Protein AF-A0A524P2P0-F1 (afdb_monomer)

Mean predicted aligned error: 13.18 Å

Structure (mmCIF, N/CA/C/O backbone):
data_AF-A0A524P2P0-F1
#
_entry.id   AF-A0A524P2P0-F1
#
loop_
_atom_site.group_PDB
_atom_site.id
_atom_site.type_symbol
_atom_site.label_atom_id
_atom_site.label_alt_id
_atom_site.label_comp_id
_atom_site.label_asym_id
_atom_site.label_entity_id
_atom_site.label_seq_id
_atom_site.pdbx_PDB_ins_code
_atom_site.Cartn_x
_atom_site.Cartn_y
_atom_site.Cartn_z
_atom_site.occupancy
_atom_site.B_iso_or_equiv
_atom_site.auth_seq_id
_atom_site.auth_comp_id
_atom_site.auth_asym_id
_atom_site.auth_atom_id
_atom_site.pdbx_PDB_model_num
ATOM 1 N N . MET A 1 1 ? -9.482 -15.712 27.968 1.00 47.16 1 MET A N 1
ATOM 2 C CA . MET A 1 1 ? -9.130 -14.276 27.969 1.00 47.16 1 MET A CA 1
ATOM 3 C C . MET A 1 1 ? -10.178 -13.571 28.798 1.00 47.16 1 MET A C 1
ATOM 5 O O . MET A 1 1 ? -11.349 -13.855 28.575 1.00 47.16 1 MET A O 1
ATOM 9 N N . SER A 1 2 ? -9.803 -12.758 29.790 1.00 54.38 2 SER A N 1
ATOM 10 C CA . SER A 1 2 ? -10.823 -11.966 30.476 1.00 54.38 2 SER A CA 1
ATOM 11 C C . SER A 1 2 ? -11.350 -10.927 29.489 1.00 54.38 2 SER A C 1
ATOM 13 O O . SER A 1 2 ? -10.587 -10.252 28.799 1.00 54.38 2 SER A O 1
ATOM 15 N N . VAL A 1 3 ? -12.673 -10.851 29.413 1.00 59.78 3 VAL A N 1
ATOM 16 C CA . VAL A 1 3 ? -13.460 -9.892 28.626 1.00 59.78 3 VAL A CA 1
ATOM 17 C C . VAL A 1 3 ? -12.964 -8.447 28.863 1.00 59.78 3 VAL A C 1
ATOM 19 O O . VAL A 1 3 ? -12.944 -7.633 27.951 1.00 59.78 3 VAL A O 1
ATOM 22 N N . LEU A 1 4 ? -12.394 -8.193 30.046 1.00 61.97 4 LEU A N 1
ATOM 23 C CA . LEU A 1 4 ? -11.807 -6.930 30.500 1.00 61.97 4 LEU A CA 1
ATOM 24 C C . LEU A 1 4 ? -10.583 -6.403 29.724 1.00 61.97 4 LEU A C 1
ATOM 26 O O . LEU A 1 4 ? -10.173 -5.282 30.000 1.00 61.97 4 LEU A O 1
ATOM 30 N N . ASN A 1 5 ? -9.979 -7.149 28.789 1.00 87.69 5 ASN A N 1
ATOM 31 C CA . ASN A 1 5 ? -8.728 -6.712 28.142 1.00 87.69 5 ASN A CA 1
ATOM 32 C C . ASN A 1 5 ? -8.840 -6.394 26.639 1.00 87.69 5 ASN A C 1
ATOM 34 O O . ASN A 1 5 ? -7.836 -6.069 26.008 1.00 87.69 5 ASN A O 1
ATOM 38 N N . VAL A 1 6 ? -10.042 -6.467 26.051 1.00 92.88 6 VAL A N 1
ATOM 39 C CA . VAL A 1 6 ? -10.228 -6.267 24.600 1.00 92.88 6 VAL A CA 1
ATOM 40 C C . VAL A 1 6 ? -9.900 -4.832 24.181 1.00 92.88 6 VAL A C 1
ATOM 42 O O . VAL A 1 6 ? -9.154 -4.639 23.226 1.00 92.88 6 VAL A O 1
ATOM 45 N N . ALA A 1 7 ? -10.391 -3.823 24.910 1.00 91.94 7 ALA A N 1
ATOM 46 C CA . ALA A 1 7 ? -10.143 -2.416 24.577 1.00 91.94 7 ALA A CA 1
ATOM 47 C C . ALA A 1 7 ? -8.644 -2.062 24.620 1.00 91.94 7 ALA A C 1
ATOM 49 O O . ALA A 1 7 ? -8.138 -1.390 23.723 1.00 91.94 7 ALA A O 1
ATOM 50 N N . ALA A 1 8 ? -7.910 -2.577 25.611 1.00 94.62 8 ALA A N 1
ATOM 51 C CA . ALA A 1 8 ? -6.469 -2.365 25.732 1.00 94.62 8 ALA A CA 1
ATOM 52 C C . ALA A 1 8 ? -5.668 -3.108 24.646 1.00 94.62 8 ALA A C 1
ATOM 54 O O . ALA A 1 8 ? -4.738 -2.535 24.075 1.00 94.62 8 ALA A O 1
ATOM 55 N N . GLU A 1 9 ? -6.037 -4.354 24.316 1.00 95.69 9 GLU A N 1
ATOM 56 C CA . GLU A 1 9 ? -5.432 -5.101 23.202 1.00 95.69 9 GLU A CA 1
ATOM 57 C C . GLU A 1 9 ? -5.629 -4.360 21.875 1.00 95.69 9 GLU A C 1
ATOM 59 O O . GLU A 1 9 ? -4.676 -4.185 21.112 1.00 95.69 9 GLU A O 1
ATOM 64 N N . VAL A 1 10 ? -6.854 -3.894 21.617 1.00 95.88 10 VAL A N 1
ATOM 65 C CA . VAL A 1 10 ? -7.177 -3.147 20.403 1.00 95.88 10 VAL A CA 1
ATOM 66 C C . VAL A 1 10 ? -6.435 -1.813 20.371 1.00 95.88 10 VAL A C 1
ATOM 68 O O . VAL A 1 10 ? -5.839 -1.496 19.346 1.00 95.88 10 VAL A O 1
ATOM 71 N N . SER A 1 11 ? -6.400 -1.065 21.476 1.00 96.38 11 SER A N 1
ATOM 72 C CA . SER A 1 11 ? -5.672 0.208 21.561 1.00 96.38 11 SER A CA 1
ATOM 73 C C . SER A 1 11 ? -4.191 0.035 21.206 1.00 96.38 11 SER A C 1
ATOM 75 O O . SER A 1 11 ? -3.677 0.731 20.332 1.00 96.38 11 SER A O 1
ATOM 77 N N . LYS A 1 12 ? -3.536 -0.994 21.760 1.00 97.25 12 LYS A N 1
ATOM 78 C CA . LYS A 1 12 ? -2.152 -1.336 21.407 1.00 97.25 12 LYS A CA 1
ATOM 79 C C . LYS A 1 12 ? -2.001 -1.699 19.925 1.00 97.25 12 LYS A C 1
ATOM 81 O O . LYS A 1 12 ? -1.046 -1.283 19.274 1.00 97.25 12 LYS A O 1
ATOM 86 N N . ALA A 1 13 ? -2.927 -2.482 19.372 1.00 96.69 13 ALA A N 1
ATOM 87 C CA . ALA A 1 13 ? -2.894 -2.832 17.955 1.00 96.69 13 ALA A CA 1
ATOM 88 C C . ALA A 1 13 ? -3.081 -1.600 17.050 1.00 96.69 13 ALA A C 1
ATOM 90 O O . ALA A 1 13 ? -2.473 -1.539 15.981 1.00 96.69 13 ALA A O 1
ATOM 91 N N . LEU A 1 14 ? -3.894 -0.624 17.469 1.00 97.38 14 LEU A N 1
ATOM 92 C CA . LEU A 1 14 ? -4.060 0.653 16.776 1.00 97.38 14 LEU A CA 1
ATOM 93 C C . LEU A 1 14 ? -2.783 1.496 16.838 1.00 97.38 14 LEU A C 1
ATOM 95 O O . LEU A 1 14 ? -2.413 2.041 15.805 1.00 97.38 14 LEU A O 1
ATOM 99 N N . ASP A 1 15 ? -2.066 1.529 17.969 1.00 97.81 15 ASP A N 1
ATOM 100 C CA . ASP A 1 15 ? -0.753 2.195 18.070 1.00 97.81 15 ASP A CA 1
ATOM 101 C C . ASP A 1 15 ? 0.244 1.633 17.041 1.00 97.81 15 ASP A C 1
ATOM 103 O O . ASP A 1 15 ? 0.937 2.376 16.344 1.00 97.81 15 ASP A O 1
ATOM 107 N N . GLU A 1 16 ? 0.302 0.304 16.910 1.00 97.69 16 GLU A N 1
ATOM 108 C CA . GLU A 1 16 ? 1.182 -0.370 15.949 1.00 97.69 16 GLU A CA 1
ATOM 109 C C . GLU A 1 16 ? 0.800 -0.061 14.493 1.00 97.69 16 GLU A C 1
ATOM 111 O O . GLU A 1 16 ? 1.676 0.110 13.641 1.00 97.69 16 GLU A O 1
ATOM 116 N N . ILE A 1 17 ? -0.502 -0.005 14.192 1.00 96.50 17 ILE A N 1
ATOM 117 C CA . ILE A 1 17 ? -0.999 0.341 12.855 1.00 96.50 17 ILE A CA 1
ATOM 118 C C . ILE A 1 17 ? -0.724 1.814 12.544 1.00 96.50 17 ILE A C 1
ATOM 120 O O . ILE A 1 17 ? -0.267 2.121 11.446 1.00 96.50 17 ILE A O 1
ATOM 124 N N . GLU A 1 18 ? -0.952 2.711 13.501 1.00 97.12 18 GLU A N 1
ATOM 125 C CA . GLU A 1 18 ? -0.687 4.141 13.364 1.00 97.12 18 GLU A CA 1
ATOM 126 C C . GLU A 1 18 ? 0.804 4.398 13.115 1.00 97.12 18 GLU A C 1
ATOM 128 O O . GLU A 1 18 ? 1.150 5.110 12.173 1.00 97.12 18 GLU A O 1
ATOM 133 N N . ALA A 1 19 ? 1.695 3.752 13.871 1.00 97.50 19 ALA A N 1
ATOM 134 C CA . ALA A 1 19 ? 3.138 3.850 13.661 1.00 97.50 19 ALA A CA 1
ATOM 135 C C . ALA A 1 19 ? 3.567 3.326 12.276 1.00 97.50 19 ALA A C 1
ATOM 137 O O . ALA A 1 19 ? 4.393 3.946 11.600 1.00 97.50 19 ALA A O 1
ATOM 138 N N . ALA A 1 20 ? 2.991 2.207 11.821 1.00 96.38 20 ALA A N 1
ATOM 139 C CA . ALA A 1 20 ? 3.240 1.684 10.478 1.00 96.38 20 ALA A CA 1
ATOM 140 C C . ALA A 1 20 ? 2.727 2.639 9.385 1.00 96.38 20 ALA A C 1
ATOM 142 O O . ALA A 1 20 ? 3.434 2.882 8.408 1.00 96.38 20 ALA A O 1
ATOM 143 N N . GLY A 1 21 ? 1.540 3.221 9.573 1.00 95.12 21 GLY A N 1
ATOM 144 C CA . GLY A 1 21 ? 0.955 4.211 8.670 1.00 95.12 21 GLY A CA 1
ATOM 145 C C . GLY A 1 21 ? 1.791 5.487 8.579 1.00 95.12 21 GLY A C 1
ATOM 146 O O . GLY A 1 21 ? 2.079 5.948 7.480 1.00 95.12 21 GLY A O 1
ATOM 147 N N . GLN A 1 22 ? 2.269 6.018 9.708 1.00 95.81 22 GLN A N 1
ATOM 148 C CA . GLN A 1 22 ? 3.163 7.184 9.738 1.00 95.81 22 GLN A CA 1
ATOM 149 C C . GLN A 1 22 ? 4.492 6.909 9.029 1.00 95.81 22 GLN A C 1
ATOM 151 O O . GLN A 1 22 ? 4.983 7.754 8.281 1.00 95.81 22 GLN A O 1
ATOM 156 N N . LYS A 1 23 ? 5.063 5.714 9.225 1.00 96.31 23 LYS A N 1
ATOM 157 C CA . LYS A 1 23 ? 6.275 5.298 8.514 1.00 96.31 23 LYS A CA 1
ATOM 158 C C . LYS A 1 23 ? 6.041 5.243 7.003 1.00 96.31 23 LYS A C 1
ATOM 160 O O . LYS A 1 23 ? 6.840 5.804 6.258 1.00 96.31 23 LYS A O 1
ATOM 165 N N . LEU A 1 24 ? 4.947 4.623 6.556 1.00 93.50 24 LEU A N 1
ATOM 166 C CA . LEU A 1 24 ? 4.592 4.581 5.135 1.00 93.50 24 LEU A CA 1
ATOM 167 C C . LEU A 1 24 ? 4.350 5.975 4.567 1.00 93.50 24 LEU A C 1
ATOM 169 O O . LEU A 1 24 ? 4.818 6.266 3.474 1.00 93.50 24 LEU A O 1
ATOM 173 N N . GLN A 1 25 ? 3.684 6.854 5.313 1.00 94.19 25 GLN A N 1
ATOM 174 C CA . GLN A 1 25 ? 3.473 8.233 4.891 1.00 94.19 25 GLN A CA 1
ATOM 175 C C . GLN A 1 25 ? 4.807 8.962 4.689 1.00 94.19 25 GLN A C 1
ATOM 177 O O . GLN A 1 25 ? 4.989 9.627 3.676 1.00 94.19 25 GLN A O 1
ATOM 182 N N . ALA A 1 26 ? 5.762 8.808 5.612 1.00 93.94 26 ALA A N 1
ATOM 183 C CA . ALA A 1 26 ? 7.086 9.413 5.484 1.00 93.94 26 ALA A CA 1
ATOM 184 C C . ALA A 1 26 ? 7.868 8.858 4.280 1.00 93.94 26 ALA A C 1
ATOM 186 O O . ALA A 1 26 ? 8.502 9.621 3.549 1.00 93.94 26 ALA A O 1
ATOM 187 N N . GLU A 1 27 ? 7.806 7.543 4.046 1.00 93.06 27 GLU A N 1
ATOM 188 C CA . GLU A 1 27 ? 8.419 6.920 2.871 1.00 93.06 27 GLU A CA 1
ATOM 189 C C . GLU A 1 27 ? 7.753 7.394 1.571 1.00 93.06 27 GLU A C 1
ATOM 191 O O . GLU A 1 27 ? 8.456 7.704 0.611 1.00 93.06 27 GLU A O 1
ATOM 196 N N . PHE A 1 28 ? 6.425 7.530 1.551 1.00 92.69 28 PHE A N 1
ATOM 197 C CA . PHE A 1 28 ? 5.678 8.051 0.409 1.00 92.69 28 PHE A CA 1
ATOM 198 C C . PHE A 1 28 ? 6.027 9.514 0.111 1.00 92.69 28 PHE A C 1
ATOM 200 O O . PHE A 1 28 ? 6.324 9.838 -1.034 1.00 92.69 28 PHE A O 1
ATOM 207 N N . THR A 1 29 ? 6.097 10.389 1.118 1.00 90.44 29 THR A N 1
ATOM 208 C CA . THR A 1 29 ? 6.530 11.784 0.927 1.00 90.44 29 THR A CA 1
ATOM 209 C C . THR A 1 29 ? 7.958 11.857 0.371 1.00 90.44 29 THR A C 1
ATOM 211 O O . THR A 1 29 ? 8.248 12.657 -0.519 1.00 90.44 29 THR A O 1
ATOM 214 N N . ALA A 1 30 ? 8.865 10.997 0.850 1.00 88.50 30 ALA A N 1
ATOM 215 C CA . ALA A 1 30 ? 10.225 10.910 0.316 1.00 88.50 30 ALA A CA 1
ATOM 216 C C . ALA A 1 30 ? 10.262 10.377 -1.130 1.00 88.50 30 ALA A C 1
ATOM 218 O O . ALA A 1 30 ? 11.141 10.757 -1.906 1.00 88.50 30 ALA A O 1
ATOM 219 N N . LEU A 1 31 ? 9.322 9.501 -1.496 1.00 85.38 31 LEU A N 1
ATOM 220 C CA . LEU A 1 31 ? 9.150 9.001 -2.859 1.00 85.38 31 LEU A CA 1
ATOM 221 C C . LEU A 1 31 ? 8.596 10.051 -3.813 1.00 85.38 31 LEU A C 1
ATOM 223 O O . LEU A 1 31 ? 9.078 10.170 -4.939 1.00 85.38 31 LEU A O 1
ATOM 227 N N . GLU A 1 32 ? 7.594 10.803 -3.374 1.00 80.19 32 GLU A N 1
ATOM 228 C CA . GLU A 1 32 ? 6.970 11.861 -4.161 1.00 80.19 32 GLU A CA 1
ATOM 229 C C . GLU A 1 32 ? 8.011 12.915 -4.565 1.00 80.19 32 GLU A C 1
ATOM 231 O O . GLU A 1 32 ? 8.069 13.307 -5.729 1.00 80.19 32 GLU A O 1
ATOM 236 N N . ALA A 1 33 ? 8.934 13.247 -3.655 1.00 78.81 33 ALA A N 1
ATOM 237 C CA . ALA A 1 33 ? 10.049 14.155 -3.922 1.00 78.81 33 ALA A CA 1
ATOM 238 C C . ALA A 1 33 ? 11.041 13.657 -4.994 1.00 78.81 33 ALA A C 1
ATOM 240 O O . ALA A 1 33 ? 11.696 14.476 -5.632 1.00 78.81 33 ALA A O 1
ATOM 241 N N . ARG A 1 34 ? 11.169 12.336 -5.204 1.00 77.75 34 ARG A N 1
ATOM 242 C CA . ARG A 1 34 ? 12.121 11.739 -6.167 1.00 77.75 34 ARG A CA 1
ATOM 243 C C . ARG A 1 34 ? 11.470 11.128 -7.409 1.00 77.75 34 ARG A C 1
ATOM 245 O O . ARG A 1 34 ? 12.156 10.443 -8.157 1.00 77.75 34 ARG A O 1
ATOM 252 N N . ARG A 1 35 ? 10.165 11.360 -7.613 1.00 69.31 35 ARG A N 1
ATOM 253 C CA . ARG A 1 35 ? 9.332 10.726 -8.650 1.00 69.31 35 ARG A CA 1
ATOM 254 C C . ARG A 1 35 ? 9.304 9.197 -8.483 1.00 69.31 35 ARG A C 1
ATOM 256 O O . ARG A 1 35 ? 10.145 8.471 -8.999 1.00 69.31 35 ARG A O 1
ATOM 263 N N . ALA A 1 36 ? 8.317 8.708 -7.731 1.00 74.19 36 ALA A N 1
ATOM 264 C CA . ALA A 1 36 ? 8.142 7.280 -7.446 1.00 74.19 36 ALA A CA 1
ATOM 265 C C . ALA A 1 36 ? 8.131 6.419 -8.723 1.00 74.19 36 ALA A C 1
ATOM 267 O O . ALA A 1 36 ? 7.627 6.846 -9.758 1.00 74.19 36 ALA A O 1
ATOM 268 N N . MET A 1 37 ? 8.599 5.175 -8.662 1.00 76.88 37 MET A N 1
ATOM 269 C CA . MET A 1 37 ? 8.355 4.208 -9.743 1.00 76.88 37 MET A CA 1
ATOM 270 C C . MET A 1 37 ? 6.957 3.581 -9.611 1.00 76.88 37 MET A C 1
ATOM 272 O O . MET A 1 37 ? 6.420 3.465 -8.510 1.00 76.88 37 MET A O 1
ATOM 276 N N . THR A 1 38 ? 6.350 3.133 -10.717 1.00 77.38 38 THR A N 1
ATOM 277 C CA . THR A 1 38 ? 5.023 2.478 -10.685 1.00 77.38 38 THR A CA 1
ATOM 278 C C . THR A 1 38 ? 5.015 1.230 -9.792 1.00 77.38 38 THR A C 1
ATOM 280 O O . THR A 1 38 ? 4.039 0.978 -9.086 1.00 77.38 38 THR A O 1
ATOM 283 N N . SER A 1 39 ? 6.121 0.482 -9.767 1.00 78.75 39 SER A N 1
ATOM 284 C CA . SER A 1 39 ? 6.315 -0.672 -8.881 1.00 78.75 39 SER A CA 1
ATOM 285 C C . SER A 1 39 ? 6.338 -0.279 -7.399 1.00 78.75 39 SER A C 1
ATOM 287 O O . SER A 1 39 ? 5.717 -0.955 -6.578 1.00 78.75 39 SER A O 1
ATOM 289 N N . GLU A 1 40 ? 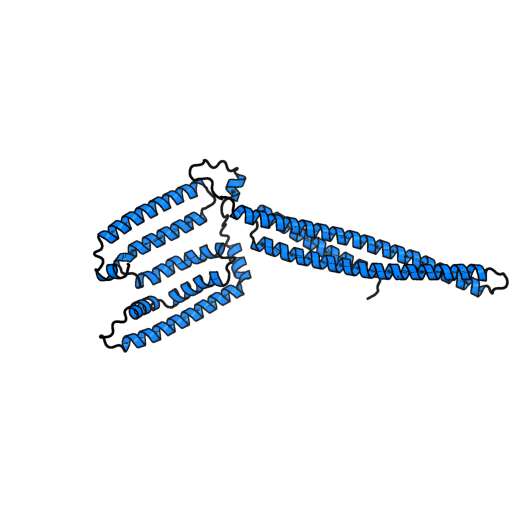6.983 0.841 -7.051 1.00 84.75 40 GLU A N 1
ATOM 290 C CA . GLU A 1 40 ? 6.982 1.377 -5.688 1.00 84.75 40 GLU A CA 1
ATOM 291 C C . GLU A 1 40 ? 5.556 1.776 -5.287 1.00 84.75 40 GLU A C 1
ATOM 293 O O . GLU A 1 40 ? 5.067 1.291 -4.269 1.00 84.75 40 GLU A O 1
ATOM 298 N N . LEU A 1 41 ? 4.834 2.542 -6.114 1.00 87.88 41 LEU A N 1
ATOM 299 C CA . LEU A 1 41 ? 3.439 2.923 -5.837 1.00 87.88 41 LEU A CA 1
ATOM 300 C C . LEU A 1 41 ? 2.510 1.712 -5.650 1.00 87.88 41 LEU A C 1
ATOM 302 O O . LEU A 1 41 ? 1.675 1.715 -4.744 1.00 87.88 41 LEU A O 1
ATOM 306 N N . ASN A 1 42 ? 2.676 0.656 -6.453 1.00 85.81 42 ASN A N 1
ATOM 307 C CA . ASN A 1 42 ? 1.934 -0.594 -6.272 1.00 85.81 42 ASN A CA 1
ATOM 308 C C . ASN A 1 42 ? 2.260 -1.248 -4.921 1.00 85.81 42 ASN A C 1
ATOM 310 O O . ASN A 1 42 ? 1.354 -1.715 -4.232 1.00 85.81 42 ASN A O 1
ATOM 314 N N . SER A 1 43 ? 3.530 -1.242 -4.503 1.00 89.56 43 SER A N 1
ATOM 315 C CA . SER A 1 43 ? 3.919 -1.775 -3.194 1.00 89.56 43 SER A CA 1
ATOM 316 C C . SER A 1 43 ? 3.327 -0.976 -2.023 1.00 89.56 43 SER A C 1
ATOM 318 O O . SER A 1 43 ? 2.952 -1.578 -1.017 1.00 89.56 43 SER A O 1
ATOM 320 N N . PHE A 1 44 ? 3.189 0.351 -2.153 1.00 93.38 44 PHE A N 1
ATOM 321 C CA . PHE A 1 44 ? 2.515 1.196 -1.157 1.00 93.38 44 PHE A CA 1
ATOM 322 C C . PHE A 1 44 ? 1.027 0.891 -1.083 1.00 93.38 44 PHE A C 1
ATOM 324 O O . PHE A 1 44 ? 0.498 0.731 0.013 1.00 93.38 44 PHE A O 1
ATOM 331 N N . HIS A 1 45 ? 0.367 0.757 -2.233 1.00 92.19 45 HIS A N 1
ATOM 332 C CA . HIS A 1 45 ? -1.052 0.423 -2.285 1.00 92.19 45 HIS A CA 1
ATOM 333 C C . HIS A 1 45 ? -1.351 -0.901 -1.567 1.00 92.19 45 HIS A C 1
ATOM 335 O O . HIS A 1 45 ? -2.206 -0.929 -0.688 1.00 92.19 45 HIS A O 1
ATOM 341 N N . VAL A 1 46 ? -0.579 -1.959 -1.845 1.00 92.88 46 VAL A N 1
ATOM 342 C CA . VAL A 1 46 ? -0.735 -3.260 -1.167 1.00 92.88 46 VAL A CA 1
ATOM 343 C C . VAL A 1 46 ? -0.502 -3.142 0.344 1.00 92.88 46 VAL A C 1
ATOM 345 O O . VAL A 1 46 ? -1.232 -3.731 1.138 1.00 92.88 46 VAL A O 1
ATOM 348 N N . GLN A 1 47 ? 0.506 -2.377 0.774 1.00 95.31 47 GLN A N 1
ATOM 349 C CA . GLN A 1 47 ? 0.772 -2.181 2.203 1.00 95.31 47 GLN A CA 1
ATOM 350 C C . GLN A 1 47 ? -0.355 -1.410 2.906 1.00 95.31 47 GLN A C 1
ATOM 352 O O . GLN A 1 47 ? -0.738 -1.783 4.016 1.00 95.31 47 GLN A O 1
ATOM 357 N N . LEU A 1 48 ? -0.916 -0.384 2.262 1.00 95.25 48 LEU A N 1
ATOM 358 C CA . LEU A 1 48 ? -2.055 0.377 2.780 1.00 95.25 48 LEU A CA 1
ATOM 359 C C . LEU A 1 48 ? -3.331 -0.471 2.842 1.00 95.25 48 LEU A C 1
ATOM 361 O O . LEU A 1 48 ? -4.018 -0.432 3.858 1.00 95.25 48 LEU A O 1
ATOM 365 N N . GLU A 1 49 ? -3.593 -1.310 1.836 1.00 94.38 49 GLU A N 1
ATOM 366 C CA . GLU A 1 49 ? -4.716 -2.261 1.838 1.00 94.38 49 GLU A CA 1
ATOM 367 C C . GLU A 1 49 ? -4.617 -3.242 3.022 1.00 94.38 49 GLU A C 1
ATOM 369 O O . GLU A 1 49 ? -5.594 -3.498 3.733 1.00 94.38 49 GLU A O 1
ATOM 374 N N . VAL A 1 50 ? -3.409 -3.743 3.310 1.00 96.62 50 VAL A N 1
ATOM 375 C CA . VAL A 1 50 ? -3.161 -4.592 4.486 1.00 96.62 50 VAL A CA 1
ATOM 376 C C . VAL A 1 50 ? -3.420 -3.833 5.791 1.00 96.62 50 VAL A C 1
ATOM 378 O O . VAL A 1 50 ? -3.967 -4.421 6.731 1.00 96.62 50 VAL A O 1
ATOM 381 N N . LEU A 1 51 ? -3.042 -2.553 5.883 1.00 96.94 51 LEU A N 1
ATOM 382 C CA . LEU A 1 51 ? -3.324 -1.732 7.063 1.00 96.94 51 LEU A CA 1
ATOM 383 C C . LEU A 1 51 ? -4.825 -1.464 7.229 1.00 96.94 51 LEU A C 1
ATOM 385 O O . LEU A 1 51 ? -5.325 -1.701 8.328 1.00 96.94 51 LEU A O 1
ATOM 389 N N . ASP A 1 52 ? -5.564 -1.082 6.181 1.00 97.00 52 ASP A N 1
ATOM 390 C CA . ASP A 1 52 ? -7.028 -0.897 6.255 1.00 97.00 52 ASP A CA 1
ATOM 391 C C . ASP A 1 52 ? -7.715 -2.198 6.698 1.00 97.00 52 ASP A C 1
ATOM 393 O O . ASP A 1 52 ? -8.492 -2.210 7.657 1.00 97.00 52 ASP A O 1
ATOM 397 N N . GLY A 1 53 ? -7.314 -3.338 6.124 1.00 96.50 53 GLY A N 1
ATOM 398 C CA . GLY A 1 53 ? -7.800 -4.654 6.538 1.00 96.50 53 GLY A CA 1
ATOM 399 C C . GLY A 1 53 ? -7.449 -5.027 7.987 1.00 96.50 53 GLY A C 1
ATOM 400 O O . GLY A 1 53 ? -8.156 -5.816 8.624 1.00 96.50 53 GLY A O 1
ATOM 401 N N . ARG A 1 54 ? -6.363 -4.490 8.560 1.00 97.81 54 ARG A N 1
ATOM 402 C CA . ARG A 1 54 ? -6.054 -4.633 9.995 1.00 97.81 54 ARG A CA 1
ATOM 403 C C . ARG A 1 54 ? -6.933 -3.726 10.851 1.00 97.81 54 ARG A C 1
ATOM 405 O O . ARG A 1 54 ? -7.458 -4.226 11.843 1.00 97.81 54 ARG A O 1
ATOM 412 N N . VAL A 1 55 ? -7.116 -2.456 10.480 1.00 97.19 55 VAL A N 1
ATOM 413 C CA . VAL A 1 55 ? -7.968 -1.509 11.223 1.00 97.19 55 VAL A CA 1
ATOM 414 C C . VAL A 1 55 ? -9.411 -2.000 11.252 1.00 97.19 55 VAL A C 1
ATOM 416 O O . VAL A 1 55 ? -10.001 -2.091 12.326 1.00 97.19 55 VAL A O 1
ATOM 419 N N . LYS A 1 56 ? -9.949 -2.426 10.104 1.00 97.69 56 LYS A N 1
ATOM 420 C CA . LYS A 1 56 ? -11.307 -2.971 9.995 1.00 97.69 56 LYS A CA 1
ATOM 421 C C . LYS A 1 56 ? -11.544 -4.138 10.954 1.00 97.69 56 LYS A C 1
ATOM 423 O O . LYS A 1 56 ? -12.530 -4.141 11.678 1.00 97.69 56 LYS A O 1
ATOM 428 N N . ARG A 1 57 ? -10.594 -5.077 11.046 1.00 97.81 57 ARG A N 1
ATOM 429 C CA . ARG A 1 57 ? -10.674 -6.194 12.005 1.00 97.81 57 ARG A CA 1
ATOM 430 C C . ARG A 1 57 ? -10.720 -5.731 13.461 1.00 97.81 57 ARG A C 1
ATOM 432 O O . ARG A 1 57 ? -11.372 -6.383 14.270 1.00 97.81 57 ARG A O 1
ATOM 439 N N . GLN A 1 58 ? -10.018 -4.652 13.810 1.00 97.56 58 GLN A N 1
ATOM 440 C CA . GLN A 1 58 ? -10.084 -4.096 15.163 1.00 97.56 58 GLN A CA 1
ATOM 441 C C . GLN A 1 58 ? -11.427 -3.407 15.429 1.00 97.56 58 GLN A C 1
ATOM 443 O O . GLN A 1 58 ? -11.992 -3.605 16.501 1.00 97.56 58 GLN A O 1
ATOM 448 N N . ILE A 1 59 ? -11.963 -2.670 14.452 1.00 96.94 59 ILE A N 1
ATOM 449 C CA . ILE A 1 59 ? -13.305 -2.075 14.534 1.00 96.94 59 ILE A CA 1
ATOM 450 C C . ILE A 1 59 ? -14.352 -3.174 14.747 1.00 96.94 59 ILE A C 1
ATOM 452 O O . ILE A 1 59 ? -15.111 -3.097 15.706 1.00 96.94 59 ILE A O 1
ATOM 456 N N . ASP A 1 60 ? -14.329 -4.239 13.940 1.00 96.88 60 ASP A N 1
ATOM 457 C CA . ASP A 1 60 ? -15.278 -5.353 14.056 1.00 96.88 60 ASP A CA 1
ATOM 458 C C . ASP A 1 60 ? -15.215 -6.011 15.451 1.00 96.88 60 ASP A C 1
ATOM 460 O O . ASP A 1 60 ? -16.250 -6.285 16.062 1.00 96.88 60 ASP A O 1
ATOM 464 N N . LYS A 1 61 ? -14.005 -6.214 16.001 1.00 96.25 61 LYS A N 1
ATOM 465 C CA . LYS A 1 61 ? -13.817 -6.716 17.376 1.00 96.25 61 LYS A CA 1
ATOM 466 C C . LYS A 1 61 ? -14.441 -5.785 18.420 1.00 96.25 61 LYS A C 1
ATOM 468 O O . LYS A 1 61 ? -15.113 -6.268 19.330 1.00 96.25 61 LYS A O 1
ATOM 473 N N . LEU A 1 62 ? -14.215 -4.473 18.306 1.00 96.00 62 LEU A N 1
ATOM 474 C CA . LEU A 1 62 ? -14.784 -3.485 19.227 1.00 96.00 62 LEU A CA 1
ATOM 475 C C . LEU A 1 62 ? -16.305 -3.410 19.115 1.00 96.00 62 LEU A C 1
ATOM 477 O O . LEU A 1 62 ? -16.958 -3.216 20.133 1.00 96.00 62 LEU A O 1
ATOM 481 N N . SER A 1 63 ? -16.873 -3.559 17.916 1.00 96.44 63 SER A N 1
ATOM 482 C CA . SER A 1 63 ? -18.324 -3.546 17.713 1.00 96.44 63 SER A CA 1
ATOM 483 C C . SER A 1 63 ? -19.001 -4.748 18.368 1.00 96.44 63 SER A C 1
ATOM 485 O O . SER A 1 63 ? -20.016 -4.578 19.038 1.00 96.44 63 SER A O 1
ATOM 487 N N . VAL A 1 64 ? -18.421 -5.948 18.243 1.00 96.44 64 VAL A N 1
ATOM 488 C CA . VAL A 1 64 ? -18.916 -7.142 18.954 1.00 96.44 64 VAL A CA 1
ATOM 489 C C . VAL A 1 64 ? -18.827 -6.936 20.467 1.00 96.44 64 VAL A C 1
ATOM 491 O O . VAL A 1 64 ? -19.803 -7.153 21.178 1.00 96.44 64 VAL A O 1
ATOM 494 N N . TYR A 1 65 ? -17.682 -6.452 20.951 1.00 95.62 65 TYR A N 1
ATOM 495 C CA . TYR A 1 65 ? -17.462 -6.221 22.376 1.00 95.62 65 TYR A CA 1
ATOM 496 C C . TYR A 1 65 ? -18.402 -5.156 22.967 1.00 95.62 65 TYR A C 1
ATOM 498 O O . TYR A 1 65 ? -18.945 -5.348 24.053 1.00 95.62 65 TYR A O 1
ATOM 506 N N . ALA A 1 66 ? -18.640 -4.059 22.242 1.00 95.94 66 ALA A N 1
ATOM 507 C CA . ALA A 1 66 ? -19.619 -3.044 22.623 1.00 95.94 66 ALA A CA 1
ATOM 508 C C . ALA A 1 66 ? -21.031 -3.638 22.722 1.00 95.94 66 ALA A C 1
ATOM 510 O O . ALA A 1 66 ? -21.711 -3.409 23.717 1.00 95.94 66 ALA A O 1
ATOM 511 N N . GLY A 1 67 ? -21.438 -4.460 21.747 1.00 96.31 67 GLY A N 1
ATOM 512 C CA . GLY A 1 67 ? -22.736 -5.139 21.772 1.00 96.31 67 GLY A CA 1
ATOM 513 C C . GLY A 1 67 ? -22.909 -6.064 22.983 1.00 96.31 67 GLY A C 1
ATOM 514 O O . GLY A 1 67 ? -23.973 -6.080 23.603 1.00 96.31 67 GLY A O 1
ATOM 515 N N . ASP A 1 68 ? -21.854 -6.785 23.375 1.00 95.81 68 ASP A N 1
ATOM 516 C CA . ASP A 1 68 ? -21.866 -7.616 24.585 1.00 95.81 68 ASP A CA 1
ATOM 517 C C . ASP A 1 68 ? -22.011 -6.768 25.864 1.00 95.81 68 ASP A C 1
ATOM 519 O O . ASP A 1 68 ? -22.784 -7.120 26.761 1.00 95.81 68 ASP A O 1
ATOM 523 N N . LEU A 1 69 ? -21.305 -5.632 25.950 1.00 95.94 69 LEU A N 1
ATOM 524 C CA . LEU A 1 69 ? -21.411 -4.700 27.078 1.00 95.94 69 LEU A CA 1
ATOM 525 C C . LEU A 1 69 ? -22.793 -4.039 27.161 1.00 95.94 69 LEU A C 1
ATOM 527 O O . LEU A 1 69 ? -23.349 -3.940 28.254 1.00 95.94 69 LEU A O 1
ATOM 531 N N . GLU A 1 70 ? -23.376 -3.631 26.034 1.00 97.19 70 GLU A N 1
ATOM 532 C CA . GLU A 1 70 ? -24.733 -3.075 25.973 1.00 97.19 70 GLU A CA 1
ATOM 533 C C . GLU A 1 70 ? -25.778 -4.101 26.425 1.00 97.19 70 GLU A C 1
ATOM 535 O O . GLU A 1 70 ? -26.667 -3.781 27.219 1.00 97.19 70 GLU A O 1
ATOM 540 N N . ALA A 1 71 ? -25.647 -5.360 25.993 1.00 97.25 71 ALA A N 1
ATOM 541 C CA . ALA A 1 71 ? -26.527 -6.439 26.429 1.00 97.25 71 ALA A CA 1
ATOM 542 C C . ALA A 1 71 ? -26.420 -6.691 27.944 1.00 97.25 71 ALA A C 1
ATOM 544 O O . ALA A 1 71 ? -27.438 -6.889 28.615 1.00 97.25 71 ALA A O 1
ATOM 545 N N . LEU A 1 72 ? -25.204 -6.657 28.503 1.00 96.81 72 LEU A N 1
ATOM 546 C CA . LEU A 1 72 ? -24.978 -6.758 29.948 1.00 96.81 72 LEU A CA 1
ATOM 547 C C . LEU A 1 72 ? -25.555 -5.558 30.706 1.00 96.81 72 LEU A C 1
ATOM 549 O O . LEU A 1 72 ? -26.213 -5.750 31.728 1.00 96.81 72 LEU A O 1
ATOM 553 N N . ALA A 1 73 ? -25.365 -4.339 30.199 1.00 96.44 73 ALA A N 1
ATOM 554 C CA . ALA A 1 73 ? -25.919 -3.124 30.789 1.00 96.44 73 ALA A CA 1
ATOM 555 C C . ALA A 1 73 ? -27.452 -3.155 30.798 1.00 96.44 73 ALA A C 1
ATOM 557 O O . ALA A 1 73 ? -28.067 -2.822 31.813 1.00 96.44 73 ALA A O 1
ATOM 558 N N . SER A 1 74 ? -28.074 -3.627 29.713 1.00 97.81 74 SER A N 1
ATOM 559 C CA . SER A 1 74 ? -29.529 -3.796 29.643 1.00 97.81 74 SER A CA 1
ATOM 560 C C . SER A 1 74 ? -30.034 -4.792 30.687 1.00 97.81 74 SER A C 1
ATOM 562 O O . SER A 1 74 ? -30.962 -4.473 31.426 1.00 97.81 74 SER A O 1
ATOM 564 N N . ARG A 1 75 ? -29.394 -5.964 30.813 1.00 98.12 75 ARG A N 1
ATOM 565 C CA . ARG A 1 75 ? -29.763 -6.956 31.840 1.00 98.12 75 ARG A CA 1
ATOM 566 C C . ARG A 1 75 ? -29.585 -6.412 33.255 1.00 98.12 75 ARG A C 1
ATOM 568 O O . ARG A 1 75 ? -30.455 -6.592 34.097 1.00 98.12 75 ARG A O 1
ATOM 575 N N . ASN A 1 76 ? -28.490 -5.701 33.515 1.00 98.12 76 ASN A N 1
ATOM 576 C CA . ASN A 1 76 ? -28.246 -5.111 34.828 1.00 98.12 76 ASN A CA 1
ATOM 577 C C . ASN A 1 76 ? -29.285 -4.029 35.180 1.00 98.12 76 ASN A C 1
ATOM 579 O O . ASN A 1 76 ? -29.688 -3.913 36.335 1.00 98.12 76 ASN A O 1
ATOM 583 N N . ASN A 1 77 ? -29.769 -3.262 34.197 1.00 98.19 77 ASN A N 1
ATOM 584 C CA . ASN A 1 77 ? -30.876 -2.325 34.408 1.00 98.19 77 ASN A CA 1
ATOM 585 C C . ASN A 1 77 ? -32.186 -3.052 34.759 1.00 98.19 77 ASN A C 1
ATOM 587 O O . ASN A 1 77 ? -32.881 -2.630 35.684 1.00 98.19 77 ASN A O 1
ATOM 591 N N . GLU A 1 78 ? -32.495 -4.169 34.092 1.00 98.12 78 GLU A N 1
ATOM 592 C CA . GLU A 1 78 ? -33.649 -5.011 34.444 1.00 98.12 78 GLU A CA 1
ATOM 593 C C . GLU A 1 78 ? -33.537 -5.553 35.879 1.00 98.12 78 GLU A C 1
ATOM 595 O O . GLU A 1 78 ? -34.506 -5.493 36.645 1.00 98.12 78 GLU A O 1
ATOM 600 N N . ASP A 1 79 ? -32.347 -6.010 36.281 1.00 97.56 79 ASP A N 1
ATOM 601 C CA . ASP A 1 79 ? -32.076 -6.468 37.646 1.00 97.56 79 ASP A CA 1
ATOM 602 C C . ASP A 1 79 ? -32.266 -5.338 38.668 1.00 97.56 79 ASP A C 1
ATOM 604 O O . ASP A 1 79 ? -32.934 -5.530 39.689 1.00 97.56 79 ASP A O 1
ATOM 608 N N . ILE A 1 80 ? -31.745 -4.135 38.393 1.00 98.25 80 ILE A N 1
ATOM 609 C CA . ILE A 1 80 ? -31.956 -2.947 39.235 1.00 98.25 80 ILE A CA 1
ATOM 610 C C . ILE A 1 80 ? -33.454 -2.671 39.411 1.00 98.25 80 ILE A C 1
ATOM 612 O O . ILE A 1 80 ? -33.894 -2.411 40.535 1.00 98.25 80 ILE A O 1
ATOM 616 N N . ASP A 1 81 ? -34.258 -2.765 38.353 1.00 98.19 81 ASP A N 1
ATOM 617 C CA . ASP A 1 81 ? -35.704 -2.531 38.414 1.00 98.19 81 ASP A CA 1
ATOM 618 C C . ASP A 1 81 ? -36.444 -3.606 39.222 1.00 98.19 81 ASP A C 1
ATOM 620 O O . ASP A 1 81 ? -37.364 -3.303 39.998 1.00 98.19 81 ASP A O 1
ATOM 624 N N . VAL A 1 82 ? -36.054 -4.876 39.081 1.00 98.19 82 VAL A N 1
ATOM 625 C CA . VAL A 1 82 ? -36.583 -5.986 39.889 1.00 98.19 82 VAL A CA 1
ATOM 626 C C . VAL A 1 82 ? -36.250 -5.775 41.367 1.00 98.19 82 VAL A C 1
ATOM 628 O O . VAL A 1 82 ? -37.154 -5.796 42.210 1.00 98.19 82 VAL A O 1
ATOM 631 N N . TRP A 1 83 ? -34.989 -5.494 41.696 1.00 97.88 83 TRP A N 1
ATOM 632 C CA . TRP A 1 83 ? -34.547 -5.302 43.078 1.00 97.88 83 TRP A CA 1
ATOM 633 C C . TRP A 1 83 ? -35.075 -4.009 43.700 1.00 97.88 83 TRP A C 1
ATOM 635 O O . TRP A 1 83 ? -35.391 -3.984 44.889 1.00 97.88 83 TRP A O 1
ATOM 645 N N . THR A 1 84 ? -35.285 -2.960 42.906 1.00 97.88 84 THR A N 1
ATOM 646 C CA . THR A 1 84 ? -35.947 -1.728 43.355 1.00 97.88 84 THR A CA 1
ATOM 647 C C . THR A 1 84 ? -37.404 -1.994 43.736 1.00 97.88 84 THR A C 1
ATOM 649 O O . THR A 1 84 ? -37.876 -1.499 44.764 1.00 97.88 84 THR A O 1
ATOM 652 N N . ARG A 1 85 ? -38.132 -2.809 42.957 1.00 97.44 85 ARG A N 1
ATOM 653 C CA . ARG A 1 85 ? -39.496 -3.243 43.309 1.00 97.44 85 ARG A CA 1
ATOM 654 C C . ARG A 1 85 ? -39.509 -4.130 44.556 1.00 97.44 85 ARG A C 1
ATOM 656 O O . ARG A 1 85 ? -40.335 -3.907 45.443 1.00 97.44 85 ARG A O 1
ATOM 663 N N . ALA A 1 86 ? -38.570 -5.070 44.668 1.00 96.19 86 ALA A N 1
ATOM 664 C CA . ALA A 1 86 ? -38.414 -5.898 45.864 1.00 96.19 86 ALA A CA 1
ATOM 665 C C . ALA A 1 86 ? -38.172 -5.032 47.111 1.00 96.19 86 ALA A C 1
ATOM 667 O O . ALA A 1 86 ? -38.868 -5.195 48.112 1.00 96.19 86 ALA A O 1
ATOM 668 N N . MET A 1 87 ? -37.286 -4.033 47.013 1.00 95.69 87 MET A N 1
ATOM 669 C CA . MET A 1 87 ? -36.954 -3.099 48.093 1.00 95.69 87 MET A CA 1
ATOM 670 C C . MET A 1 87 ? -38.169 -2.315 48.606 1.00 95.69 87 MET A C 1
ATOM 672 O O . MET A 1 87 ? -38.277 -2.056 49.803 1.00 95.69 87 MET A O 1
ATOM 676 N N . ARG A 1 88 ? -39.122 -1.965 47.731 1.00 94.94 88 ARG A N 1
ATOM 677 C CA . ARG A 1 88 ? -40.386 -1.327 48.146 1.00 94.94 88 ARG A CA 1
ATOM 678 C C . ARG A 1 88 ? -41.254 -2.261 48.988 1.00 94.94 88 ARG A C 1
ATOM 680 O O . ARG A 1 88 ? -41.901 -1.791 49.915 1.00 94.94 88 ARG A O 1
ATOM 687 N N . THR A 1 89 ? -41.230 -3.559 48.692 1.00 93.94 89 THR A N 1
ATOM 688 C CA . THR A 1 89 ? -42.015 -4.581 49.403 1.00 93.94 89 THR A CA 1
ATOM 689 C C . THR A 1 89 ? -41.402 -4.907 50.764 1.00 93.94 89 THR A C 1
ATOM 691 O O . THR A 1 89 ? -42.115 -5.014 51.755 1.00 93.94 89 THR A O 1
ATOM 694 N N . VAL A 1 90 ? -40.069 -4.987 50.855 1.00 93.62 90 VAL A N 1
ATOM 695 C CA . VAL A 1 90 ? -39.378 -5.306 52.119 1.00 93.62 90 VAL A CA 1
ATOM 696 C C . VAL A 1 90 ? -39.278 -4.133 53.104 1.00 93.62 90 VAL A C 1
ATOM 698 O O . VAL A 1 90 ? -38.707 -4.292 54.179 1.00 93.62 90 VAL A O 1
ATOM 701 N N . ARG A 1 91 ? -39.839 -2.957 52.785 1.00 90.31 91 ARG A N 1
ATOM 702 C CA . ARG A 1 91 ? -39.919 -1.808 53.711 1.00 90.31 91 ARG A CA 1
ATOM 703 C C . ARG A 1 91 ? -40.913 -2.001 54.856 1.00 90.31 91 ARG A C 1
ATOM 705 O O . ARG A 1 91 ? -40.865 -1.226 55.808 1.00 90.31 91 ARG A O 1
ATOM 712 N N . ASP A 1 92 ? -41.788 -2.999 54.777 1.00 92.31 92 ASP A N 1
ATOM 713 C CA . ASP A 1 92 ? -42.696 -3.342 55.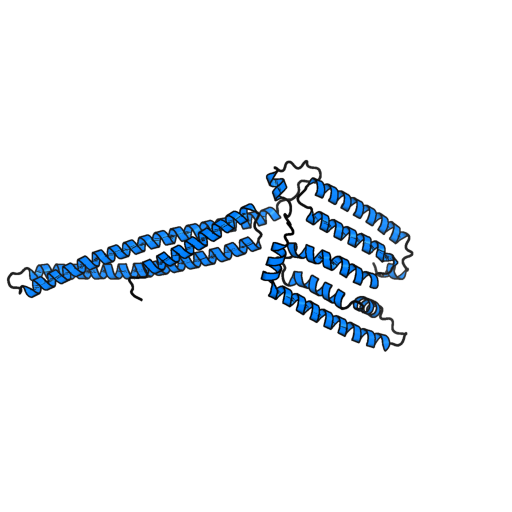868 1.00 92.31 92 ASP A CA 1
ATOM 714 C C . ASP A 1 92 ? -41.899 -3.696 57.143 1.00 92.31 92 ASP A C 1
ATOM 716 O O . ASP A 1 92 ? -40.881 -4.398 57.104 1.00 92.31 92 ASP A O 1
ATOM 720 N N . ALA A 1 93 ? -42.348 -3.177 58.289 1.00 87.81 93 ALA A N 1
ATOM 721 C CA . ALA A 1 93 ? -41.737 -3.426 59.590 1.00 87.81 93 ALA A CA 1
ATOM 722 C C . ALA A 1 93 ? -41.767 -4.916 59.977 1.00 87.81 93 ALA A C 1
ATOM 724 O O . ALA A 1 93 ? -40.920 -5.349 60.758 1.00 87.81 93 ALA A O 1
ATOM 725 N N . SER A 1 94 ? -42.695 -5.693 59.407 1.00 93.25 94 SER A N 1
ATOM 726 C CA . SER A 1 94 ? -42.841 -7.136 59.635 1.00 93.25 94 SER A CA 1
ATOM 727 C C . SER A 1 94 ? -41.746 -7.999 58.988 1.00 93.25 94 SER A C 1
ATOM 729 O O . SER A 1 94 ? -41.579 -9.160 59.363 1.00 93.25 94 SER A O 1
ATOM 731 N N . ILE A 1 95 ? -40.971 -7.455 58.042 1.00 95.06 95 ILE A N 1
ATOM 732 C CA . ILE A 1 95 ? -39.931 -8.201 57.322 1.00 95.06 95 ILE A CA 1
ATOM 733 C C . ILE A 1 95 ? -38.629 -8.242 58.147 1.00 95.06 95 ILE A C 1
ATOM 735 O O . ILE A 1 95 ? -38.155 -7.191 58.594 1.00 95.06 95 ILE A O 1
ATOM 739 N N . PRO A 1 96 ? -37.985 -9.418 58.311 1.00 97.06 96 PRO A N 1
ATOM 740 C CA . PRO A 1 96 ? -36.725 -9.535 59.042 1.00 97.06 96 PRO A CA 1
ATOM 741 C C . PRO A 1 96 ? -35.608 -8.638 58.483 1.00 97.06 96 PRO A C 1
ATOM 743 O O . PRO A 1 96 ? -35.351 -8.621 57.277 1.00 97.06 96 PRO A O 1
ATOM 746 N N . GLN A 1 97 ? -34.874 -7.963 59.377 1.00 94.75 97 GLN A N 1
ATOM 747 C CA . GLN A 1 97 ? -33.751 -7.078 59.029 1.00 94.75 97 GLN A CA 1
ATOM 748 C C . GLN A 1 97 ? -32.719 -7.709 58.069 1.00 94.75 97 GLN A C 1
ATOM 750 O O . GLN A 1 97 ? -32.359 -7.039 57.100 1.00 94.75 97 GLN A O 1
ATOM 755 N N . PRO A 1 98 ? -32.309 -8.989 58.220 1.00 97.19 98 PRO A N 1
ATOM 756 C CA . PRO A 1 98 ? -31.332 -9.595 57.312 1.00 97.19 98 PRO A CA 1
ATOM 757 C C . PRO A 1 98 ? -31.772 -9.612 55.840 1.00 97.19 98 PRO A C 1
ATOM 759 O O . PRO A 1 98 ? -30.940 -9.527 54.937 1.00 97.19 98 PRO A O 1
ATOM 762 N N . VAL A 1 99 ? -33.081 -9.701 55.576 1.00 96.75 99 VAL A N 1
ATOM 763 C CA . VAL A 1 99 ? -33.630 -9.681 54.211 1.00 96.75 99 VAL A CA 1
ATOM 764 C C . VAL A 1 99 ? -33.544 -8.272 53.620 1.00 96.75 99 VAL A C 1
ATOM 766 O O . VAL A 1 99 ? -33.176 -8.116 52.451 1.00 96.75 99 VAL A O 1
ATOM 769 N N . ARG A 1 100 ? -33.819 -7.239 54.429 1.00 95.75 100 ARG A N 1
ATOM 770 C CA . ARG A 1 100 ? -33.671 -5.829 54.030 1.00 95.75 100 ARG A CA 1
ATOM 771 C C . ARG A 1 100 ? -32.219 -5.488 53.710 1.00 95.75 100 ARG A C 1
ATOM 773 O O . ARG A 1 100 ? -31.946 -4.912 52.655 1.00 95.75 100 ARG A O 1
ATOM 780 N N . ASP A 1 101 ? -31.295 -5.898 54.574 1.00 96.38 101 ASP A N 1
ATOM 781 C CA . ASP A 1 101 ? -29.864 -5.630 54.405 1.00 96.38 101 ASP A CA 1
ATOM 782 C C . ASP A 1 101 ? -29.326 -6.308 53.141 1.00 96.38 101 ASP A C 1
ATOM 784 O O . ASP A 1 101 ? -28.653 -5.674 52.326 1.00 96.38 101 ASP A O 1
ATOM 788 N N . ARG A 1 102 ? -29.703 -7.573 52.908 1.00 97.62 102 ARG A N 1
ATOM 789 C CA . ARG A 1 102 ? -29.313 -8.303 51.695 1.00 97.62 102 ARG A CA 1
ATOM 790 C C . ARG A 1 102 ? -29.876 -7.665 50.425 1.00 97.62 102 ARG A C 1
ATOM 792 O O . ARG A 1 102 ? -29.135 -7.509 49.460 1.00 97.62 102 ARG A O 1
ATOM 799 N N . THR A 1 103 ? -31.146 -7.258 50.427 1.00 97.31 103 THR A N 1
ATOM 800 C CA . THR A 1 103 ? -31.781 -6.577 49.281 1.00 97.31 103 THR A CA 1
ATOM 801 C C . THR A 1 103 ? -31.072 -5.260 48.962 1.00 97.31 103 THR A C 1
ATOM 803 O O . THR A 1 103 ? -30.747 -4.988 47.808 1.00 97.31 103 THR A O 1
ATOM 806 N N . THR A 1 104 ? -30.759 -4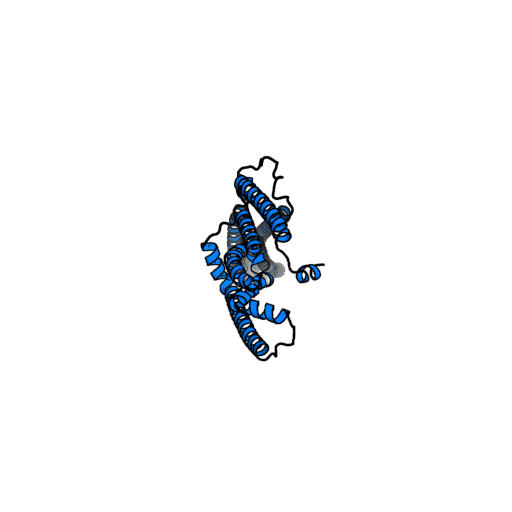.476 49.998 1.00 97.12 104 THR A N 1
ATOM 807 C CA . THR A 1 104 ? -30.007 -3.218 49.871 1.00 97.12 104 THR A CA 1
ATOM 808 C C . THR A 1 104 ? -28.613 -3.462 49.302 1.00 97.12 104 THR A C 1
ATOM 810 O O . THR A 1 104 ? -28.174 -2.744 48.407 1.00 97.12 104 THR A O 1
ATOM 813 N N . SER A 1 105 ? -27.921 -4.494 49.793 1.00 97.81 105 SER A N 1
ATOM 814 C CA . SER A 1 105 ? -26.585 -4.848 49.318 1.00 97.81 105 SER A CA 1
ATOM 815 C C . SER A 1 105 ? -26.583 -5.297 47.857 1.00 97.81 105 SER A C 1
ATOM 817 O O . SER A 1 105 ? -25.672 -4.915 47.126 1.00 97.81 105 SER A O 1
ATOM 819 N N . ILE A 1 106 ? -27.572 -6.087 47.423 1.00 97.88 106 ILE A N 1
ATOM 820 C CA . ILE A 1 106 ? -27.690 -6.519 46.023 1.00 97.88 106 ILE A CA 1
ATOM 821 C C . ILE A 1 106 ? -27.963 -5.315 45.122 1.00 97.88 106 ILE A C 1
ATOM 823 O O . ILE A 1 106 ? -27.265 -5.137 44.129 1.00 97.88 106 ILE A O 1
ATOM 827 N N . LEU A 1 107 ? -28.913 -4.451 45.498 1.00 97.56 107 LEU A N 1
ATOM 828 C CA . LEU A 1 107 ? -29.226 -3.249 44.726 1.00 97.56 107 LEU A CA 1
ATOM 829 C C . LEU A 1 107 ? -28.004 -2.332 44.598 1.00 97.56 107 LEU A C 1
ATOM 831 O O . LEU A 1 107 ? -27.704 -1.879 43.499 1.00 97.56 107 LEU A O 1
ATOM 835 N N . LYS A 1 108 ? -27.264 -2.121 45.698 1.00 97.94 108 LYS A N 1
ATOM 836 C CA . LYS A 1 108 ? -26.016 -1.346 45.694 1.00 97.94 108 LYS A CA 1
ATOM 837 C C . LYS A 1 108 ? -24.978 -1.959 44.748 1.00 97.94 108 LYS A C 1
ATOM 839 O O . LYS A 1 108 ? -24.353 -1.226 43.984 1.00 97.94 108 LYS A O 1
ATOM 844 N N . GLY A 1 109 ? -24.814 -3.283 44.786 1.00 98.00 109 GLY A N 1
ATOM 845 C CA . GLY A 1 109 ? -23.926 -4.016 43.882 1.00 98.00 109 GLY A CA 1
ATOM 846 C C . GLY A 1 109 ? -24.317 -3.853 42.412 1.00 98.00 109 GLY A C 1
ATOM 847 O O . GLY A 1 109 ? -23.460 -3.543 41.593 1.00 98.00 109 GLY A O 1
ATOM 848 N N . ALA A 1 110 ? -25.606 -3.966 42.087 1.00 97.81 110 ALA A N 1
ATOM 849 C CA . ALA A 1 110 ? -26.111 -3.793 40.725 1.00 97.81 110 ALA A CA 1
ATOM 850 C C . ALA A 1 110 ? -25.920 -2.353 40.211 1.00 97.81 110 ALA A C 1
ATOM 852 O O . ALA A 1 110 ? -25.501 -2.140 39.074 1.00 97.81 110 ALA A O 1
ATOM 853 N N . THR A 1 111 ? -26.145 -1.337 41.052 1.00 97.75 111 THR A N 1
ATOM 854 C CA . THR A 1 111 ? -25.857 0.059 40.680 1.00 97.75 111 THR A CA 1
ATOM 855 C C . THR A 1 111 ? -24.370 0.324 40.460 1.00 97.75 111 THR A C 1
ATOM 857 O O . THR A 1 111 ? -24.038 1.016 39.504 1.00 97.75 111 THR A O 1
ATOM 860 N N . ALA A 1 112 ? -23.486 -0.259 41.276 1.00 97.69 112 ALA A N 1
ATOM 861 C CA . ALA A 1 112 ? -22.041 -0.156 41.069 1.00 97.69 112 ALA A CA 1
ATOM 862 C C . ALA A 1 112 ? -21.615 -0.856 39.766 1.00 97.69 112 ALA A C 1
ATOM 864 O O . ALA A 1 112 ? -20.858 -0.294 38.983 1.00 97.69 112 ALA A O 1
ATOM 865 N N . ALA A 1 113 ? -22.182 -2.032 39.476 1.00 97.06 113 ALA A N 1
ATOM 866 C CA . ALA A 1 113 ? -21.963 -2.726 38.209 1.00 97.06 113 ALA A CA 1
ATOM 867 C C . ALA A 1 113 ? -22.443 -1.901 37.001 1.00 97.06 113 ALA A C 1
ATOM 869 O O . ALA A 1 113 ? -21.814 -1.930 35.950 1.00 97.06 113 ALA A O 1
ATOM 870 N N . ARG A 1 114 ? -23.528 -1.122 37.137 1.00 97.69 114 ARG A N 1
ATOM 871 C CA . ARG A 1 114 ? -23.990 -0.204 36.079 1.00 97.69 114 ARG A CA 1
ATOM 872 C C . ARG A 1 114 ? -22.969 0.895 35.804 1.00 97.69 114 ARG A C 1
ATOM 874 O O . ARG A 1 114 ? -22.745 1.232 34.648 1.00 97.69 114 ARG A O 1
ATOM 881 N N . GLU A 1 115 ? -22.398 1.473 36.856 1.00 97.56 115 GLU A N 1
ATOM 882 C CA . GLU A 1 115 ? -21.366 2.506 36.737 1.00 97.56 115 GLU A CA 1
ATOM 883 C C . GLU A 1 115 ? -20.118 1.947 36.043 1.00 97.56 115 GLU A C 1
ATOM 885 O O . GLU A 1 115 ? -19.668 2.538 35.065 1.00 97.56 115 GLU A O 1
ATOM 890 N N . GLU A 1 116 ? -19.650 0.764 36.451 1.00 96.25 116 GLU A N 1
ATOM 891 C CA . GLU A 1 116 ? -18.514 0.076 35.818 1.00 96.25 116 GLU A CA 1
ATOM 892 C C . GLU A 1 116 ? -18.792 -0.276 34.345 1.00 96.25 116 GLU A C 1
ATOM 894 O O . GLU A 1 116 ? -17.951 -0.048 33.477 1.00 96.25 116 GLU A O 1
ATOM 899 N N . LEU A 1 117 ? -19.988 -0.785 34.023 1.00 96.06 117 LEU A N 1
ATOM 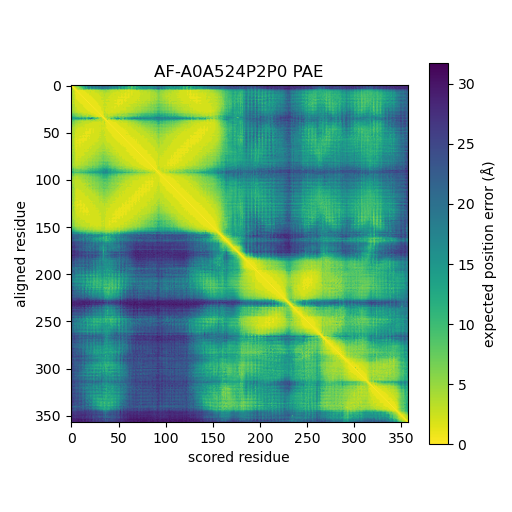900 C CA . LEU A 1 117 ? -20.375 -1.082 32.638 1.00 96.06 117 LEU A CA 1
ATOM 901 C C . LEU A 1 117 ? -20.420 0.183 31.771 1.00 96.06 117 LEU A C 1
ATOM 903 O O . LEU A 1 117 ? -19.966 0.149 30.629 1.00 96.06 117 LEU A O 1
ATOM 907 N N . ASN A 1 118 ? -20.924 1.298 32.304 1.00 96.44 118 ASN A N 1
ATOM 908 C CA . ASN A 1 118 ? -20.942 2.578 31.593 1.00 96.44 118 ASN A CA 1
ATOM 909 C C . ASN A 1 118 ? -19.527 3.128 31.371 1.00 96.44 118 ASN A C 1
ATOM 911 O O . ASN A 1 118 ? -19.237 3.640 30.293 1.00 96.44 118 ASN A O 1
ATOM 915 N N . GLU A 1 119 ? -18.639 3.004 32.360 1.00 96.38 119 GLU A N 1
ATOM 916 C CA . GLU A 1 119 ? -17.224 3.360 32.216 1.00 96.38 119 GLU A CA 1
ATOM 917 C C . GLU A 1 119 ? -16.569 2.535 31.101 1.00 96.38 119 GLU A C 1
ATOM 919 O O . GLU A 1 119 ? -15.947 3.092 30.198 1.00 96.38 119 GLU A O 1
ATOM 924 N N . LYS A 1 120 ? -16.804 1.218 31.080 1.00 95.00 120 LYS A N 1
ATOM 925 C CA . LYS A 1 120 ? -16.282 0.331 30.032 1.00 95.00 120 LYS A CA 1
ATOM 926 C C . LYS A 1 120 ? -16.862 0.618 28.651 1.00 95.00 120 LYS A C 1
ATOM 928 O O . LYS A 1 120 ? -16.126 0.548 27.670 1.00 95.00 120 LYS A O 1
ATOM 933 N N . LEU A 1 121 ? -18.146 0.956 28.550 1.00 96.06 121 LEU A N 1
ATOM 934 C CA . LEU A 1 121 ? -18.750 1.389 27.288 1.00 96.06 121 LEU A CA 1
ATOM 935 C C . LEU A 1 121 ? -18.101 2.678 26.775 1.00 96.06 121 LEU A C 1
ATOM 937 O O . LEU A 1 121 ? -17.759 2.750 25.597 1.00 96.06 121 LEU A O 1
ATOM 941 N N . ASN A 1 122 ? -17.864 3.655 27.653 1.00 96.81 122 ASN A N 1
ATOM 942 C CA . ASN A 1 122 ? -17.178 4.894 27.284 1.00 96.81 122 ASN A CA 1
ATOM 943 C C . ASN A 1 122 ? -15.742 4.627 26.807 1.00 96.81 122 ASN A C 1
ATOM 945 O O . ASN A 1 122 ? -15.370 5.118 25.744 1.00 96.81 122 ASN A O 1
ATOM 949 N N . GLU A 1 123 ? -14.973 3.787 27.511 1.00 96.19 123 GLU A N 1
ATOM 950 C CA . GLU A 1 123 ? -13.634 3.365 27.065 1.00 96.19 123 GLU A CA 1
ATOM 951 C C . GLU A 1 123 ? -13.675 2.744 25.656 1.00 96.19 123 GLU A C 1
ATOM 953 O O . GLU A 1 123 ? -12.839 3.044 24.803 1.00 96.19 123 GLU A O 1
ATOM 958 N N . VAL A 1 124 ? -14.657 1.882 25.375 1.00 96.56 124 VAL A N 1
ATOM 959 C CA . VAL A 1 124 ? -14.799 1.250 24.054 1.00 96.56 124 VAL A CA 1
ATOM 960 C C . VAL A 1 124 ? -15.159 2.266 22.977 1.00 96.56 124 VAL A C 1
ATOM 962 O O . VAL A 1 124 ? -14.600 2.192 21.883 1.00 96.56 124 VAL A O 1
ATOM 965 N N . LEU A 1 125 ? -16.049 3.215 23.267 1.00 96.56 125 LEU A N 1
ATOM 966 C CA . LEU A 1 125 ? -16.420 4.281 22.335 1.00 96.56 125 LEU A CA 1
ATOM 967 C C . LEU A 1 125 ? -15.228 5.186 22.002 1.00 96.56 125 LEU A C 1
ATOM 969 O O . LEU A 1 125 ? -15.032 5.525 20.835 1.00 96.56 125 LEU A O 1
ATOM 973 N N . GLU A 1 126 ? -14.390 5.516 22.986 1.00 97.31 126 GLU A N 1
ATOM 974 C CA . GLU A 1 126 ? -13.149 6.266 22.760 1.00 97.31 126 GLU A CA 1
ATOM 975 C C . GLU A 1 126 ? -12.197 5.507 21.825 1.00 97.31 126 GLU A C 1
ATOM 977 O O . GLU A 1 126 ? -11.701 6.066 20.841 1.00 97.31 126 GLU A O 1
ATOM 982 N N . VAL A 1 127 ? -11.984 4.207 22.069 1.00 97.19 127 VAL A N 1
ATOM 983 C CA . VAL A 1 127 ? -11.122 3.378 21.211 1.00 97.19 127 VAL A CA 1
ATOM 984 C C . VAL A 1 127 ? -11.736 3.188 19.816 1.00 97.19 127 VAL A C 1
ATOM 986 O O . VAL A 1 127 ? -10.999 3.188 18.830 1.00 97.19 127 VAL A O 1
ATOM 989 N N . GLN A 1 128 ? -13.064 3.079 19.690 1.00 97.06 128 GLN A N 1
ATOM 990 C CA . GLN A 1 128 ? -13.747 3.024 18.390 1.00 97.06 128 GLN A CA 1
ATOM 991 C C . GLN A 1 128 ? -13.574 4.324 17.601 1.00 97.06 128 GLN A C 1
ATOM 993 O O . GLN A 1 128 ? -13.226 4.264 16.422 1.00 97.06 128 GLN A O 1
ATOM 998 N N . SER A 1 129 ? -13.756 5.485 18.240 1.00 97.88 129 SER A N 1
ATOM 999 C CA . SER A 1 129 ? -13.519 6.788 17.606 1.00 97.88 129 SER A CA 1
ATOM 1000 C C . SER A 1 129 ? -12.086 6.878 17.088 1.00 97.88 129 SER A C 1
ATOM 1002 O O . SER A 1 129 ? -11.860 7.202 15.925 1.00 97.88 129 SER A O 1
ATOM 1004 N N . ARG A 1 130 ? -11.112 6.484 17.915 1.00 98.00 130 ARG A N 1
ATOM 1005 C CA . ARG A 1 130 ? -9.704 6.448 17.515 1.00 98.00 130 ARG A CA 1
ATOM 1006 C C . ARG A 1 130 ? -9.447 5.482 16.354 1.00 98.00 130 ARG A C 1
ATOM 1008 O O . ARG A 1 130 ? -8.655 5.785 15.464 1.00 98.00 130 ARG A O 1
ATOM 1015 N N . ALA A 1 131 ? -10.088 4.314 16.344 1.00 97.62 131 ALA A N 1
ATOM 1016 C CA . ALA A 1 131 ? -9.953 3.349 15.255 1.00 97.62 131 ALA A CA 1
ATOM 1017 C C . ALA A 1 131 ? -10.460 3.916 13.919 1.00 97.62 131 ALA A C 1
ATOM 1019 O O . ALA A 1 131 ? -9.839 3.673 12.883 1.00 97.62 131 ALA A O 1
ATOM 1020 N N . LEU A 1 132 ? -11.555 4.684 13.946 1.00 97.81 132 LEU A N 1
ATOM 1021 C CA . LEU A 1 132 ? -12.075 5.387 12.773 1.00 97.81 132 LEU A CA 1
ATOM 1022 C C . LEU A 1 132 ? -11.098 6.466 12.291 1.00 97.81 132 LEU A C 1
ATOM 1024 O O . LEU A 1 132 ? -10.774 6.476 11.108 1.00 97.81 132 LEU A O 1
ATOM 1028 N N . ASP A 1 133 ? -10.523 7.268 13.191 1.00 98.06 133 ASP A N 1
ATOM 1029 C CA . ASP A 1 133 ? -9.509 8.269 12.821 1.00 98.06 133 ASP A CA 1
ATOM 1030 C C . ASP A 1 133 ? -8.280 7.633 12.148 1.00 98.06 133 ASP A C 1
ATOM 1032 O O . ASP A 1 133 ? -7.755 8.144 11.154 1.00 98.06 133 ASP A O 1
ATOM 1036 N N . VAL A 1 134 ? -7.800 6.497 12.673 1.00 97.06 134 VAL A N 1
ATOM 1037 C CA . VAL A 1 134 ? -6.685 5.751 12.067 1.00 97.06 134 VAL A CA 1
ATOM 1038 C C . VAL A 1 134 ? -7.074 5.234 10.682 1.00 97.06 134 VAL A C 1
ATOM 1040 O O . VAL A 1 134 ? -6.268 5.317 9.753 1.00 97.06 134 VAL A O 1
ATOM 1043 N N . ARG A 1 135 ? -8.304 4.734 10.515 1.00 97.75 135 ARG A N 1
ATOM 1044 C CA . ARG A 1 135 ? -8.813 4.272 9.220 1.00 97.75 135 ARG A CA 1
ATOM 1045 C C . ARG A 1 135 ? -8.864 5.400 8.196 1.00 97.75 135 ARG A C 1
ATOM 1047 O O . ARG A 1 135 ? -8.366 5.222 7.087 1.00 97.75 135 ARG A O 1
ATOM 1054 N N . ASP A 1 136 ? -9.404 6.553 8.573 1.00 97.88 136 ASP A N 1
ATOM 1055 C CA . ASP A 1 136 ? -9.526 7.713 7.689 1.00 97.88 136 ASP A CA 1
ATOM 1056 C C . ASP A 1 136 ? -8.150 8.182 7.206 1.00 97.88 136 ASP A C 1
ATOM 1058 O O . ASP A 1 136 ? -7.958 8.456 6.021 1.00 97.88 136 ASP A O 1
ATOM 1062 N N . ARG A 1 137 ? -7.140 8.180 8.087 1.00 96.50 137 ARG A N 1
ATOM 1063 C CA . ARG A 1 137 ? -5.753 8.483 7.698 1.00 96.50 137 ARG A CA 1
ATOM 1064 C C . ARG A 1 137 ? -5.186 7.474 6.699 1.00 96.50 137 ARG A C 1
ATOM 1066 O O . ARG A 1 137 ? -4.534 7.885 5.740 1.00 96.50 137 ARG A O 1
ATOM 1073 N N . VAL A 1 138 ? -5.429 6.175 6.894 1.00 96.44 138 VAL A N 1
ATOM 1074 C CA . VAL A 1 138 ? -4.999 5.133 5.942 1.00 96.44 138 VAL A CA 1
ATOM 1075 C C . VAL A 1 138 ? -5.687 5.322 4.586 1.00 96.44 138 VAL A C 1
ATOM 1077 O O . VAL A 1 138 ? -5.022 5.251 3.553 1.00 96.44 138 VAL A O 1
ATOM 1080 N N . GLN A 1 139 ? -6.982 5.644 4.572 1.00 96.31 139 GLN A N 1
ATOM 1081 C CA . GLN A 1 139 ? -7.732 5.897 3.338 1.00 96.31 139 GLN A CA 1
ATOM 1082 C C . GLN A 1 139 ? -7.259 7.154 2.604 1.00 96.31 139 GLN A C 1
ATOM 1084 O O . GLN A 1 139 ? -7.145 7.142 1.379 1.00 96.31 139 GLN A O 1
ATOM 1089 N N . LEU A 1 140 ? -6.934 8.231 3.324 1.00 95.94 140 LEU A N 1
ATOM 1090 C CA . LEU A 1 140 ? -6.343 9.430 2.723 1.00 95.94 140 LEU A CA 1
ATOM 1091 C C . LEU A 1 140 ? -4.987 9.123 2.071 1.00 95.94 140 LEU A C 1
ATOM 1093 O O . LEU A 1 140 ? -4.730 9.575 0.953 1.00 95.94 140 LEU A O 1
ATOM 1097 N N . ALA A 1 141 ? -4.146 8.312 2.718 1.00 94.50 141 ALA A N 1
ATOM 1098 C CA . ALA A 1 141 ? -2.886 7.860 2.131 1.00 94.50 141 ALA A CA 1
ATOM 1099 C C . ALA A 1 141 ? -3.117 7.000 0.873 1.00 94.50 141 ALA A C 1
ATOM 1101 O O . ALA A 1 141 ? -2.438 7.177 -0.140 1.00 94.50 141 ALA A O 1
ATOM 1102 N N . GLU A 1 142 ? -4.114 6.113 0.885 1.00 95.25 142 GLU A N 1
ATOM 1103 C CA . GLU A 1 142 ? -4.471 5.288 -0.276 1.00 95.25 142 GLU A CA 1
ATOM 1104 C C . GLU A 1 142 ? -4.963 6.137 -1.460 1.00 95.25 142 GLU A C 1
ATOM 1106 O O . GLU A 1 142 ? -4.580 5.906 -2.615 1.00 95.25 142 GLU A O 1
ATOM 1111 N N . GLN A 1 143 ? -5.769 7.164 -1.182 1.00 95.50 143 GLN A N 1
ATOM 1112 C CA . GLN A 1 143 ? -6.208 8.132 -2.185 1.00 95.50 143 GLN A CA 1
ATOM 1113 C C . GLN A 1 143 ? -5.023 8.903 -2.773 1.00 95.50 143 GLN A C 1
ATOM 1115 O O . GLN A 1 143 ? -4.945 9.034 -3.997 1.00 95.50 143 GLN A O 1
ATOM 1120 N N . ALA A 1 144 ? -4.073 9.346 -1.944 1.00 92.81 144 ALA A N 1
ATOM 1121 C CA . ALA A 1 144 ? -2.862 10.024 -2.402 1.00 92.81 144 ALA A CA 1
ATOM 1122 C C . ALA A 1 144 ? -2.024 9.132 -3.336 1.00 92.81 144 ALA A C 1
ATOM 1124 O O . ALA A 1 144 ? -1.658 9.557 -4.435 1.00 92.81 144 ALA A O 1
ATOM 1125 N N . VAL A 1 145 ? -1.811 7.861 -2.974 1.00 93.25 145 VAL A N 1
ATOM 1126 C CA . VAL A 1 145 ? -1.119 6.877 -3.829 1.00 93.25 145 VAL A CA 1
ATOM 1127 C C . VAL A 1 145 ? -1.869 6.661 -5.148 1.00 93.25 145 VAL A C 1
ATOM 1129 O O . VAL A 1 145 ? -1.262 6.621 -6.222 1.00 93.25 145 VAL A O 1
ATOM 1132 N N . THR A 1 146 ? -3.200 6.574 -5.102 1.00 92.00 146 THR A N 1
ATOM 1133 C CA . THR A 1 146 ? -4.037 6.420 -6.301 1.00 92.00 146 THR A CA 1
ATOM 1134 C C . THR A 1 146 ? -3.943 7.638 -7.221 1.00 92.00 146 THR A C 1
ATOM 1136 O O . THR A 1 146 ? -3.852 7.491 -8.444 1.00 92.00 146 THR A O 1
ATOM 1139 N N . MET A 1 147 ? -3.937 8.847 -6.656 1.00 91.12 147 MET A N 1
ATOM 1140 C CA . MET A 1 147 ? -3.749 10.086 -7.408 1.00 91.12 147 MET A CA 1
ATOM 1141 C C . MET A 1 147 ? -2.354 10.154 -8.032 1.00 91.12 147 MET A C 1
ATOM 1143 O O . MET A 1 147 ? -2.256 10.437 -9.226 1.00 91.12 147 MET A O 1
ATOM 1147 N N . ALA A 1 148 ? -1.303 9.800 -7.288 1.00 88.94 148 ALA A N 1
ATOM 1148 C CA . ALA A 1 148 ? 0.061 9.720 -7.808 1.00 88.94 148 ALA A CA 1
ATOM 1149 C C . ALA A 1 148 ? 0.169 8.720 -8.974 1.00 88.94 148 ALA A C 1
ATOM 1151 O O . ALA A 1 148 ? 0.759 9.025 -10.012 1.00 88.94 148 ALA A O 1
ATOM 1152 N N . ARG A 1 149 ? -0.488 7.557 -8.870 1.00 88.94 149 ARG A N 1
ATOM 1153 C CA . ARG A 1 149 ? -0.534 6.561 -9.952 1.00 88.94 149 ARG A CA 1
ATOM 1154 C C . ARG A 1 149 ? -1.249 7.094 -11.197 1.00 88.94 149 ARG A C 1
ATOM 1156 O O . ARG A 1 149 ? -0.773 6.896 -12.313 1.00 88.94 149 ARG A O 1
ATOM 1163 N N . ARG A 1 150 ? -2.375 7.797 -11.031 1.00 84.62 150 ARG A N 1
ATOM 1164 C CA . ARG A 1 150 ? -3.081 8.443 -12.155 1.00 84.62 150 ARG A CA 1
ATOM 1165 C C . ARG A 1 150 ? -2.240 9.549 -12.792 1.00 84.62 150 ARG A C 1
ATOM 1167 O O . ARG A 1 150 ? -2.215 9.644 -14.016 1.00 84.62 150 ARG A O 1
ATOM 1174 N N . ALA A 1 151 ? -1.535 10.343 -11.986 1.00 81.88 151 ALA A N 1
ATOM 1175 C CA . ALA A 1 151 ? -0.625 11.375 -12.471 1.00 81.88 151 ALA A CA 1
ATOM 1176 C C . ALA A 1 151 ? 0.524 10.770 -13.295 1.00 81.88 151 ALA A C 1
ATOM 1178 O O . ALA A 1 151 ? 0.833 11.285 -14.367 1.00 81.88 151 ALA A O 1
ATOM 1179 N N . GLN A 1 152 ? 1.080 9.626 -12.877 1.00 80.12 152 GLN A N 1
ATOM 1180 C CA . GLN A 1 152 ? 2.077 8.901 -13.673 1.00 80.12 152 GLN A CA 1
ATOM 1181 C C . GLN A 1 152 ? 1.534 8.458 -15.027 1.00 80.12 152 GLN A C 1
ATOM 1183 O O . GLN A 1 152 ? 2.145 8.753 -16.052 1.00 80.12 152 GLN A O 1
ATOM 1188 N N . VAL A 1 153 ? 0.371 7.801 -15.049 1.00 73.81 153 VAL A N 1
ATOM 1189 C CA . VAL A 1 153 ? -0.257 7.359 -16.305 1.00 73.81 153 VAL A CA 1
ATOM 1190 C C . VAL A 1 153 ? -0.525 8.547 -17.227 1.00 73.81 153 VAL A C 1
ATOM 1192 O O . VAL A 1 153 ? -0.277 8.461 -18.426 1.00 73.81 153 VAL A O 1
ATOM 1195 N N . LYS A 1 154 ? -0.968 9.681 -16.674 1.00 72.38 154 LYS A N 1
ATOM 1196 C CA . LYS A 1 154 ? -1.157 10.909 -17.448 1.00 72.38 154 LYS A CA 1
ATOM 1197 C C . LYS A 1 154 ? 0.169 11.438 -18.005 1.00 72.38 154 LYS A C 1
ATOM 1199 O O . LYS A 1 154 ? 0.222 11.784 -19.179 1.00 72.38 154 LYS A O 1
ATOM 1204 N N . SER A 1 155 ? 1.244 11.416 -17.217 1.00 65.25 1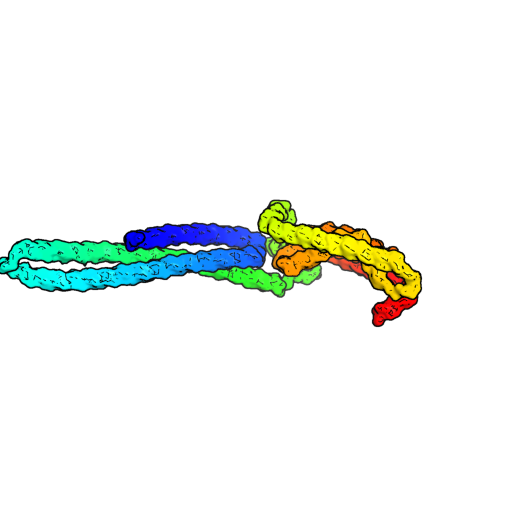55 SER A N 1
ATOM 1205 C CA . SER A 1 155 ? 2.574 11.868 -17.656 1.00 65.25 155 SER A CA 1
ATOM 1206 C C . SER A 1 155 ? 3.218 10.987 -18.738 1.00 65.25 155 SER A C 1
ATOM 1208 O O . SER A 1 155 ? 4.100 11.451 -19.456 1.00 65.25 155 SER A O 1
ATOM 1210 N N . LEU A 1 156 ? 2.771 9.733 -18.891 1.00 62.69 156 LEU A N 1
ATOM 1211 C CA . LEU A 1 156 ? 3.163 8.871 -20.016 1.00 62.69 156 LEU A CA 1
ATOM 1212 C C . LEU A 1 156 ? 2.477 9.270 -21.331 1.00 62.69 156 LEU A C 1
ATOM 1214 O O . LEU A 1 156 ? 2.972 8.940 -22.405 1.00 62.69 156 LEU A O 1
ATOM 1218 N N . LEU A 1 157 ? 1.328 9.946 -21.250 1.00 55.97 157 LEU A N 1
ATOM 1219 C CA . LEU A 1 157 ? 0.538 10.390 -22.402 1.00 55.97 157 LEU A CA 1
ATOM 1220 C C . LEU A 1 157 ? 0.753 11.873 -22.732 1.00 55.97 157 LEU A C 1
ATOM 1222 O O . LEU A 1 157 ? 0.330 12.335 -23.792 1.00 55.97 157 LEU A O 1
ATOM 1226 N N . GLU A 1 158 ? 1.399 12.626 -21.843 1.00 52.34 158 GLU A N 1
ATOM 1227 C CA . GLU A 1 158 ? 1.846 13.983 -22.128 1.00 52.34 158 GLU A CA 1
ATOM 1228 C C . GLU A 1 158 ? 3.094 13.937 -23.015 1.00 52.34 158 GLU A C 1
ATOM 1230 O O . GLU A 1 158 ? 4.003 13.125 -22.833 1.00 52.34 158 GLU A O 1
ATOM 1235 N N . ARG A 1 159 ? 3.118 14.809 -24.024 1.00 49.56 159 ARG A N 1
ATOM 1236 C CA . ARG A 1 159 ? 4.250 14.953 -24.938 1.00 49.56 159 ARG A CA 1
ATOM 1237 C C . ARG A 1 159 ? 5.461 15.409 -24.119 1.00 49.56 159 ARG A C 1
ATOM 1239 O O . ARG A 1 159 ? 5.517 16.571 -23.731 1.00 49.56 159 ARG A O 1
ATOM 1246 N N . GLN A 1 160 ? 6.390 14.493 -23.842 1.00 54.72 160 GLN A N 1
ATOM 1247 C CA . GLN A 1 160 ? 7.504 14.746 -22.918 1.00 54.72 160 GLN A CA 1
ATOM 1248 C C . GLN A 1 160 ? 8.441 15.861 -23.410 1.00 54.72 160 GLN A C 1
ATOM 1250 O O . GLN A 1 160 ? 8.961 16.640 -22.601 1.00 54.72 160 GLN A O 1
ATOM 1255 N N . ASP A 1 161 ? 8.511 16.043 -24.733 1.00 55.84 161 ASP A N 1
ATOM 1256 C CA . ASP A 1 161 ? 9.391 17.023 -25.357 1.00 55.84 161 ASP A CA 1
ATOM 1257 C C . ASP A 1 161 ? 8.635 18.141 -26.071 1.00 55.84 161 ASP A C 1
ATOM 1259 O O . ASP A 1 161 ? 7.808 17.925 -26.973 1.00 55.84 161 ASP A O 1
ATOM 1263 N N . SER A 1 162 ? 9.006 19.373 -25.710 1.00 57.91 162 SER A N 1
ATOM 1264 C CA . SER A 1 162 ? 8.778 20.538 -26.554 1.00 57.91 162 SER A CA 1
ATOM 1265 C C . SER A 1 162 ? 9.345 20.255 -27.950 1.00 57.91 162 SER A C 1
ATOM 1267 O O . SER A 1 162 ? 10.384 19.603 -28.077 1.00 57.91 162 SER A O 1
ATOM 1269 N N . PRO A 1 163 ? 8.698 20.734 -29.025 1.00 61.50 163 PRO A N 1
ATOM 1270 C CA . PRO A 1 163 ? 9.243 20.573 -30.366 1.00 61.50 163 PRO A CA 1
ATOM 1271 C C . PRO A 1 163 ? 10.706 21.048 -30.412 1.00 61.50 163 PRO A C 1
ATOM 1273 O O . PRO A 1 163 ? 11.017 22.072 -29.812 1.00 61.50 163 PRO A O 1
ATOM 1276 N N . LEU A 1 164 ? 11.588 20.358 -31.152 1.00 56.47 164 LEU A N 1
ATOM 1277 C CA . LEU A 1 164 ? 13.043 20.642 -31.216 1.00 56.47 164 LEU A CA 1
ATOM 1278 C C . LEU A 1 164 ? 13.406 22.120 -31.485 1.00 56.47 164 LEU A C 1
ATOM 1280 O O . LEU A 1 164 ? 14.508 22.567 -31.181 1.00 56.47 164 LEU A O 1
ATOM 1284 N N . TRP A 1 165 ? 12.473 22.863 -32.073 1.00 65.44 165 TRP A N 1
ATOM 1285 C CA . TRP A 1 165 ? 12.581 24.248 -32.512 1.00 65.44 165 TRP A CA 1
ATOM 1286 C C . TRP A 1 165 ? 12.003 25.260 -31.512 1.00 65.44 165 TRP A C 1
ATOM 1288 O O . TRP A 1 165 ? 12.223 26.458 -31.674 1.00 65.44 165 TRP A O 1
ATOM 1298 N N . ALA A 1 166 ? 11.294 24.811 -30.474 1.00 68.19 166 ALA A N 1
ATOM 1299 C CA . ALA A 1 166 ? 10.806 25.682 -29.418 1.00 68.19 166 ALA A CA 1
ATOM 1300 C C . ALA A 1 166 ? 11.929 25.936 -28.388 1.00 68.19 166 ALA A C 1
ATOM 1302 O O . ALA A 1 166 ? 12.581 24.981 -27.931 1.00 68.19 166 ALA A O 1
ATOM 1303 N N . PRO A 1 167 ? 12.193 27.205 -28.019 1.00 62.97 167 PRO A N 1
ATOM 1304 C CA . PRO A 1 167 ? 13.030 27.506 -26.868 1.00 62.97 167 PRO A CA 1
ATOM 1305 C C . PRO A 1 167 ? 12.353 26.908 -25.635 1.00 62.97 167 PRO A C 1
ATOM 1307 O O . PRO A 1 167 ? 11.163 27.120 -25.406 1.00 62.97 167 PRO A O 1
ATOM 1310 N N . ASP A 1 168 ? 13.097 26.086 -24.903 1.00 59.31 168 ASP A N 1
ATOM 1311 C CA . ASP A 1 168 ? 12.572 25.363 -23.753 1.00 59.31 168 ASP A CA 1
ATOM 1312 C C . ASP A 1 168 ? 12.403 26.369 -22.609 1.00 59.31 168 ASP A C 1
ATOM 1314 O O . ASP A 1 168 ? 13.363 26.724 -21.934 1.00 59.31 168 ASP A O 1
ATOM 1318 N N . VAL A 1 169 ? 11.192 26.904 -22.446 1.00 60.50 169 VAL A N 1
ATOM 1319 C CA . VAL A 1 169 ? 10.820 27.760 -21.307 1.00 60.50 169 VAL A CA 1
ATOM 1320 C C . VAL A 1 169 ? 10.289 26.872 -20.178 1.00 60.50 169 VAL A C 1
ATOM 1322 O O . VAL A 1 169 ? 9.249 27.147 -19.590 1.00 60.50 169 VAL A O 1
ATOM 1325 N N . LYS A 1 170 ? 10.962 25.748 -19.922 1.00 57.28 170 LYS A N 1
ATOM 1326 C CA . LYS A 1 170 ? 10.708 24.947 -18.725 1.00 57.28 170 LYS A CA 1
ATOM 1327 C C . LYS A 1 170 ? 11.409 25.635 -17.559 1.00 57.28 170 LYS A C 1
ATOM 1329 O O . LYS A 1 170 ? 12.545 26.094 -17.697 1.00 57.28 170 LYS A O 1
ATOM 1334 N N . SER A 1 171 ? 10.718 25.756 -16.429 1.00 55.38 171 SER A N 1
ATOM 1335 C CA . SER A 1 171 ? 11.342 26.230 -15.191 1.00 55.38 171 SER A CA 1
ATOM 1336 C C . SER A 1 171 ? 12.523 25.312 -14.836 1.00 55.38 171 SER A C 1
ATOM 1338 O O . SER A 1 171 ? 12.523 24.137 -15.203 1.00 55.38 171 SER A O 1
ATOM 1340 N N . GLU A 1 172 ? 13.547 25.812 -14.135 1.00 55.91 172 GLU A N 1
ATOM 1341 C CA . GLU A 1 172 ? 14.696 24.982 -13.715 1.00 55.91 172 GLU A CA 1
ATOM 1342 C C . GLU A 1 172 ? 14.267 23.708 -12.953 1.00 55.91 172 GLU A C 1
ATOM 1344 O O . GLU A 1 172 ? 14.953 22.688 -13.029 1.00 55.91 172 GLU A O 1
ATOM 1349 N N . ASP A 1 173 ? 13.104 23.735 -12.294 1.00 53.19 173 ASP A N 1
ATOM 1350 C CA . ASP A 1 173 ? 12.506 22.584 -11.609 1.00 53.19 173 ASP A CA 1
ATOM 1351 C C . ASP A 1 173 ? 11.888 21.552 -12.578 1.00 53.19 173 ASP A C 1
ATOM 1353 O O . ASP A 1 173 ? 11.986 20.344 -12.351 1.00 53.19 173 ASP A O 1
ATOM 1357 N N . GLU A 1 174 ? 11.311 21.983 -13.704 1.00 52.41 174 GLU A N 1
ATOM 1358 C CA . GLU A 1 174 ? 10.832 21.091 -14.773 1.00 52.41 174 GLU A CA 1
ATOM 1359 C C . GLU A 1 174 ? 11.982 20.527 -15.622 1.00 52.41 174 GLU A C 1
ATOM 1361 O O . GLU A 1 174 ? 11.938 19.372 -16.051 1.00 52.41 174 GLU A O 1
ATOM 1366 N N . ALA A 1 175 ? 13.044 21.310 -15.831 1.00 53.97 175 ALA A N 1
ATOM 1367 C CA . ALA A 1 175 ? 14.244 20.867 -16.541 1.00 53.97 175 ALA A CA 1
ATOM 1368 C C . ALA A 1 175 ? 15.023 19.800 -15.751 1.00 53.97 175 ALA A C 1
ATOM 1370 O O . ALA A 1 175 ? 15.544 18.858 -16.342 1.00 53.97 175 ALA A O 1
ATOM 1371 N N . ARG A 1 176 ? 15.047 19.900 -14.414 1.00 51.69 176 ARG A N 1
ATOM 1372 C CA . ARG A 1 176 ? 15.626 18.871 -13.533 1.00 51.69 176 ARG A CA 1
ATOM 1373 C C . ARG A 1 176 ? 14.775 17.608 -13.415 1.00 51.69 176 ARG A C 1
ATOM 1375 O O . ARG A 1 176 ? 15.324 16.549 -13.147 1.00 51.69 176 ARG A O 1
ATOM 1382 N N . SER A 1 177 ? 13.461 17.702 -13.607 1.00 49.00 177 SER A N 1
ATOM 1383 C CA . SER A 1 177 ? 12.534 16.576 -13.412 1.00 49.00 177 SER A CA 1
ATOM 1384 C C . SER A 1 177 ? 12.136 15.847 -14.702 1.00 49.00 177 SER A C 1
ATOM 1386 O O . SER A 1 177 ? 11.545 14.769 -14.626 1.00 49.00 177 SER A O 1
ATOM 1388 N N . GLY A 1 178 ? 12.442 16.408 -15.878 1.00 44.19 178 GLY A N 1
ATOM 1389 C CA . GLY A 1 178 ? 12.043 15.877 -17.187 1.00 44.19 178 GLY A CA 1
ATOM 1390 C C . GLY A 1 178 ? 12.941 14.783 -17.775 1.00 44.19 178 GLY A C 1
ATOM 1391 O O . GLY A 1 178 ? 12.473 14.025 -18.619 1.00 44.19 178 GLY A O 1
ATOM 1392 N N . GLY A 1 179 ? 14.196 14.669 -17.336 1.00 45.38 179 GLY A N 1
ATOM 1393 C CA . GLY A 1 179 ? 15.065 13.562 -17.739 1.00 45.38 179 GLY A CA 1
ATOM 1394 C C . GLY A 1 179 ? 14.644 12.263 -17.061 1.00 45.38 179 GLY A C 1
ATOM 1395 O O . GLY A 1 179 ? 14.216 12.274 -15.906 1.00 45.38 179 GLY A O 1
ATOM 1396 N N . TYR A 1 180 ? 14.791 11.129 -17.747 1.00 45.59 180 TYR A N 1
ATOM 1397 C CA . TYR A 1 180 ? 14.928 9.866 -17.034 1.00 45.59 180 TYR A CA 1
ATOM 1398 C C . TYR A 1 180 ? 16.156 10.014 -16.137 1.00 45.59 180 TYR A C 1
ATOM 1400 O O . TYR A 1 180 ? 17.284 9.958 -16.623 1.00 45.59 180 TYR A O 1
ATOM 1408 N N . ASP A 1 181 ? 15.939 10.250 -14.845 1.00 44.25 181 ASP A N 1
ATOM 1409 C CA . ASP A 1 181 ? 17.000 10.385 -13.852 1.00 44.25 181 ASP A CA 1
ATOM 1410 C C . ASP A 1 181 ? 17.566 8.984 -13.560 1.00 44.25 181 ASP A C 1
ATOM 1412 O O . ASP A 1 181 ? 17.432 8.410 -12.478 1.00 44.25 181 ASP A O 1
ATOM 1416 N N . ILE A 1 182 ? 18.150 8.366 -14.593 1.00 48.69 182 ILE A N 1
ATOM 1417 C CA . ILE A 1 182 ? 18.860 7.094 -14.525 1.00 48.69 182 ILE A CA 1
ATOM 1418 C C . ILE A 1 182 ? 20.211 7.411 -13.891 1.00 48.69 182 ILE A C 1
ATOM 1420 O O . ILE A 1 182 ? 21.275 7.391 -14.512 1.00 48.69 182 ILE A O 1
ATOM 1424 N N . HIS A 1 183 ? 20.179 7.736 -12.604 1.00 47.19 183 HIS A N 1
ATOM 1425 C CA . HIS A 1 183 ? 21.371 7.744 -11.788 1.00 47.19 183 HIS A CA 1
ATOM 1426 C C . HIS A 1 183 ? 21.805 6.295 -11.594 1.00 47.19 183 HIS A C 1
ATOM 1428 O O . HIS A 1 183 ? 21.342 5.591 -10.692 1.00 47.19 183 HIS A O 1
ATOM 1434 N N . PHE A 1 184 ? 22.716 5.840 -12.458 1.00 50.28 184 PHE A N 1
ATOM 1435 C CA . PHE A 1 184 ? 23.421 4.584 -12.256 1.00 50.28 184 PHE A CA 1
ATOM 1436 C C . PHE A 1 184 ? 24.129 4.643 -10.900 1.00 50.28 184 PHE A C 1
ATOM 1438 O O . PHE A 1 184 ? 25.175 5.271 -10.740 1.00 50.28 184 PHE A O 1
ATOM 1445 N N . SER A 1 185 ? 23.532 4.007 -9.895 1.00 54.72 185 SER A N 1
ATOM 1446 C CA . SER A 1 185 ? 24.092 3.952 -8.554 1.00 54.72 185 SER A CA 1
ATOM 1447 C C . SER A 1 185 ? 24.487 2.519 -8.241 1.00 54.72 185 SER A C 1
ATOM 1449 O O . SER A 1 185 ? 23.676 1.591 -8.218 1.00 54.72 185 SER A O 1
ATOM 1451 N N . TRP A 1 186 ? 25.773 2.328 -7.965 1.00 62.00 186 TRP A N 1
ATOM 1452 C CA . TRP A 1 186 ? 26.303 1.030 -7.562 1.00 62.00 186 TRP A CA 1
ATOM 1453 C C . TRP A 1 186 ? 25.588 0.431 -6.335 1.00 62.00 186 TRP A C 1
ATOM 1455 O O . TRP A 1 186 ? 25.335 -0.775 -6.319 1.00 62.00 186 TRP A O 1
ATOM 1465 N N . PRO A 1 187 ? 25.144 1.234 -5.345 1.00 64.50 187 PRO A N 1
ATOM 1466 C CA . PRO A 1 187 ? 24.299 0.738 -4.263 1.00 64.50 187 PRO A CA 1
ATOM 1467 C C . PRO A 1 187 ? 22.917 0.235 -4.709 1.00 64.50 187 PRO A C 1
ATOM 1469 O O . PRO 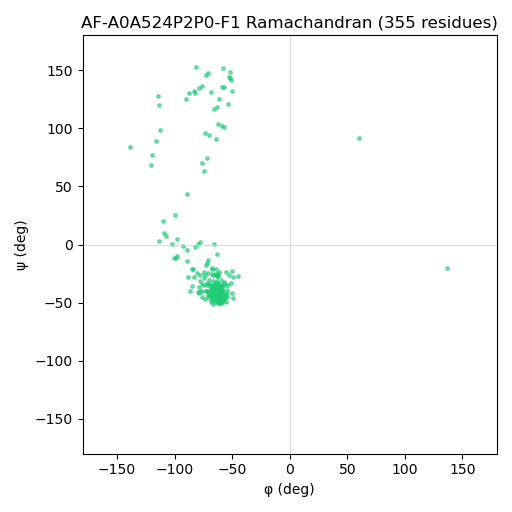A 1 187 ? 22.385 -0.682 -4.081 1.00 64.50 187 PRO A O 1
ATOM 1472 N N . ALA A 1 188 ? 22.304 0.801 -5.758 1.00 60.59 188 ALA A N 1
ATOM 1473 C CA . ALA A 1 188 ? 21.061 0.257 -6.314 1.00 60.59 188 ALA A CA 1
ATOM 1474 C C . ALA A 1 188 ? 21.312 -1.085 -7.003 1.00 60.59 188 ALA A C 1
ATOM 1476 O O . ALA A 1 188 ? 20.590 -2.037 -6.722 1.00 60.59 188 ALA A O 1
ATOM 1477 N N . VAL A 1 189 ? 22.392 -1.202 -7.784 1.00 63.34 189 VAL A N 1
ATOM 1478 C CA . VAL A 1 189 ? 22.804 -2.481 -8.389 1.00 63.34 189 VAL A CA 1
ATOM 1479 C C . VAL A 1 189 ? 23.065 -3.534 -7.308 1.00 63.34 189 VAL A C 1
ATOM 1481 O O . VAL A 1 189 ? 22.553 -4.645 -7.392 1.00 63.34 189 VAL A O 1
ATOM 1484 N N . ALA A 1 190 ? 23.792 -3.195 -6.241 1.00 71.06 190 ALA A N 1
ATOM 1485 C CA . ALA A 1 190 ? 24.065 -4.121 -5.141 1.00 71.06 190 ALA A CA 1
ATOM 1486 C C . ALA A 1 190 ? 22.788 -4.552 -4.393 1.00 71.06 190 ALA A C 1
ATOM 1488 O O . ALA A 1 190 ? 22.629 -5.731 -4.068 1.00 71.06 190 ALA A O 1
ATOM 1489 N N . ARG A 1 191 ? 21.858 -3.619 -4.136 1.00 71.31 191 ARG A N 1
ATOM 1490 C CA . ARG A 1 191 ? 20.546 -3.938 -3.546 1.00 71.31 191 ARG A CA 1
ATOM 1491 C C . ARG A 1 191 ? 19.723 -4.833 -4.464 1.00 71.31 191 ARG A C 1
ATOM 1493 O O . ARG A 1 191 ? 19.150 -5.801 -3.975 1.00 71.31 191 ARG A O 1
ATOM 1500 N N . TYR A 1 192 ? 19.727 -4.557 -5.764 1.00 67.19 192 TYR A N 1
ATOM 1501 C CA . TYR A 1 192 ? 19.053 -5.365 -6.773 1.00 67.19 192 TYR A CA 1
ATOM 1502 C C . TYR A 1 192 ? 19.610 -6.791 -6.816 1.00 67.19 192 TYR A C 1
ATOM 1504 O O . TYR A 1 192 ? 18.856 -7.747 -6.663 1.00 67.19 192 TYR A O 1
ATOM 1512 N N . LEU A 1 193 ? 20.937 -6.946 -6.902 1.00 76.88 193 LEU A N 1
ATOM 1513 C CA . LEU A 1 193 ? 21.598 -8.257 -6.887 1.00 76.88 193 LEU A CA 1
ATOM 1514 C C . LEU A 1 193 ? 21.253 -9.070 -5.629 1.00 76.88 193 LEU A C 1
ATOM 1516 O O . LEU A 1 193 ? 21.170 -10.298 -5.679 1.00 76.88 193 LEU A O 1
ATOM 1520 N N . LYS A 1 194 ? 21.050 -8.391 -4.493 1.00 82.62 194 LYS A N 1
ATOM 1521 C CA . LYS A 1 194 ? 20.674 -9.025 -3.227 1.00 82.62 194 LYS A CA 1
ATOM 1522 C C . LYS A 1 194 ? 19.186 -9.382 -3.164 1.00 82.62 194 LYS A C 1
ATOM 1524 O O . LYS 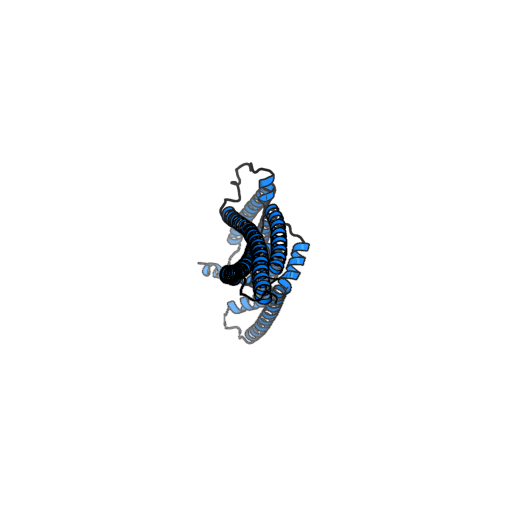A 1 194 ? 18.867 -10.464 -2.676 1.00 82.62 194 LYS A O 1
ATOM 1529 N N . ALA A 1 195 ? 18.306 -8.497 -3.633 1.00 78.12 195 ALA A N 1
ATOM 1530 C CA . ALA A 1 195 ? 16.858 -8.698 -3.640 1.00 78.12 195 ALA A CA 1
ATOM 1531 C C . ALA A 1 195 ? 16.446 -9.801 -4.625 1.00 78.12 195 ALA A C 1
ATOM 1533 O O . ALA A 1 195 ? 15.693 -10.699 -4.266 1.00 78.12 195 ALA A O 1
ATOM 1534 N N . GLU A 1 196 ? 17.030 -9.799 -5.824 1.00 81.31 196 GLU A N 1
ATOM 1535 C CA . GLU A 1 196 ? 16.648 -10.687 -6.927 1.00 81.31 196 GLU A CA 1
ATOM 1536 C C . GLU A 1 196 ? 17.571 -11.901 -7.071 1.00 81.31 196 GLU A C 1
ATOM 1538 O O . GLU A 1 196 ? 17.707 -12.488 -8.146 1.00 81.31 196 GLU A O 1
ATOM 1543 N N . ARG A 1 197 ? 18.227 -12.321 -5.981 1.00 86.38 197 ARG A N 1
ATOM 1544 C CA . ARG A 1 197 ? 19.195 -13.428 -6.011 1.00 86.38 197 ARG A CA 1
ATOM 1545 C C . ARG A 1 197 ? 18.604 -14.706 -6.616 1.00 86.38 197 ARG A C 1
ATOM 1547 O O . ARG A 1 197 ? 19.298 -15.403 -7.351 1.00 86.38 197 ARG A O 1
ATOM 1554 N N . GLY A 1 198 ? 17.341 -15.015 -6.316 1.00 89.56 198 GLY A N 1
ATOM 1555 C CA . GLY A 1 198 ? 16.654 -16.189 -6.864 1.00 89.56 198 GLY A CA 1
ATOM 1556 C C . GLY A 1 198 ? 16.470 -16.107 -8.379 1.00 89.56 198 GLY A C 1
ATOM 1557 O O . GLY A 1 198 ? 16.780 -17.058 -9.095 1.00 89.56 198 GLY A O 1
ATOM 1558 N N . LEU A 1 199 ? 16.045 -14.945 -8.873 1.00 83.81 199 LEU A N 1
ATOM 1559 C CA . LEU A 1 199 ? 15.821 -14.701 -10.294 1.00 83.81 199 LEU A CA 1
ATOM 1560 C C . LEU A 1 199 ? 17.150 -14.694 -11.065 1.00 83.81 199 LEU A C 1
ATOM 1562 O O . LEU A 1 199 ? 17.249 -15.288 -12.134 1.00 83.81 199 LEU A O 1
ATOM 1566 N N . LEU A 1 200 ? 18.214 -14.130 -10.494 1.00 83.81 200 LEU A N 1
ATOM 1567 C CA . LEU A 1 200 ? 19.563 -14.182 -11.071 1.00 83.81 200 LEU A CA 1
ATOM 1568 C C . LEU A 1 200 ? 20.122 -15.608 -11.136 1.00 83.81 200 LEU A C 1
ATOM 1570 O O . LEU A 1 200 ? 20.735 -15.980 -12.135 1.00 83.81 200 LEU A O 1
ATOM 1574 N N . LEU A 1 201 ? 19.889 -16.425 -10.104 1.00 91.38 201 LEU A N 1
ATOM 1575 C CA . LEU A 1 201 ? 20.252 -17.845 -10.121 1.00 91.38 201 LEU A CA 1
ATOM 1576 C C . LEU A 1 201 ? 19.475 -18.614 -11.193 1.00 91.38 201 LEU A C 1
ATOM 1578 O O . LEU A 1 201 ? 20.064 -19.455 -11.869 1.00 91.38 201 LEU A O 1
ATOM 1582 N N . LEU A 1 202 ? 18.190 -18.303 -11.388 1.00 91.19 202 LEU A N 1
ATOM 1583 C CA . LEU A 1 202 ? 17.389 -18.869 -12.474 1.00 91.19 202 LEU A CA 1
ATOM 1584 C C . LEU A 1 202 ? 17.975 -18.506 -13.845 1.00 91.19 202 LEU A C 1
ATOM 1586 O O . LEU A 1 202 ? 18.136 -19.389 -14.681 1.00 91.19 202 LEU A O 1
ATOM 1590 N N . HIS A 1 203 ? 18.351 -17.244 -14.066 1.00 87.62 203 HIS A N 1
ATOM 1591 C CA . HIS A 1 203 ? 18.978 -16.808 -15.319 1.00 87.62 203 HIS A CA 1
ATOM 1592 C C . HIS A 1 203 ? 20.343 -17.457 -15.541 1.00 87.62 203 HIS A C 1
ATOM 1594 O O . HIS A 1 203 ? 20.645 -17.888 -16.651 1.00 87.62 203 HIS A O 1
ATOM 1600 N N . LEU A 1 204 ? 21.152 -17.585 -14.488 1.00 91.06 204 LEU A N 1
ATOM 1601 C CA . LEU A 1 204 ? 22.419 -18.305 -14.551 1.00 91.06 204 LEU A CA 1
ATOM 1602 C C . LEU A 1 204 ? 22.197 -19.778 -14.914 1.00 91.06 204 LEU A C 1
ATOM 1604 O O . LEU A 1 204 ? 22.893 -20.313 -15.775 1.00 91.06 204 LEU A O 1
ATOM 1608 N N . PHE A 1 205 ? 21.216 -20.432 -14.292 1.00 95.31 205 PHE A N 1
ATOM 1609 C CA . PHE A 1 205 ? 20.869 -21.816 -14.599 1.00 95.31 205 PHE A CA 1
ATOM 1610 C C . PHE A 1 205 ? 20.369 -21.966 -16.039 1.00 95.31 205 PHE A C 1
ATOM 1612 O O . PHE A 1 205 ? 20.821 -22.860 -16.752 1.00 95.31 205 PHE A O 1
ATOM 1619 N N . LEU A 1 206 ? 19.495 -21.064 -16.490 1.00 92.69 206 LEU A N 1
ATOM 1620 C CA . LEU A 1 206 ? 18.989 -21.029 -17.858 1.00 92.69 206 LEU A CA 1
ATOM 1621 C C . LEU A 1 206 ? 20.126 -20.840 -18.870 1.00 92.69 206 LEU A C 1
ATOM 1623 O O . LEU A 1 206 ? 20.191 -21.573 -19.853 1.00 92.69 206 LEU A O 1
ATOM 1627 N N . PHE A 1 207 ? 21.065 -19.934 -18.591 1.00 93.19 207 PHE A N 1
ATOM 1628 C CA . PHE A 1 207 ? 22.268 -19.733 -19.396 1.00 93.19 207 PHE A CA 1
ATOM 1629 C C . PHE A 1 207 ? 23.120 -20.999 -19.497 1.00 93.19 207 PHE A C 1
ATOM 1631 O O . PHE A 1 207 ? 23.511 -21.394 -20.597 1.00 93.19 207 PHE A O 1
ATOM 1638 N N . LEU A 1 208 ? 23.380 -21.667 -18.371 1.00 96.50 208 LEU A N 1
ATOM 1639 C CA . LEU A 1 208 ? 24.142 -22.915 -18.343 1.00 96.50 208 LEU A CA 1
ATOM 1640 C C . LEU A 1 208 ? 23.428 -24.038 -19.104 1.00 96.50 208 LEU A C 1
ATOM 1642 O O . LEU A 1 208 ? 24.062 -24.752 -19.883 1.00 96.50 208 LEU A O 1
ATOM 1646 N N . ALA A 1 209 ? 22.112 -24.167 -18.923 1.00 96.12 209 ALA A N 1
ATOM 1647 C CA . ALA A 1 209 ? 21.292 -25.153 -19.613 1.00 96.12 209 ALA A CA 1
ATOM 1648 C C . ALA A 1 209 ? 21.281 -24.914 -21.131 1.00 96.12 209 ALA A C 1
ATOM 1650 O O . ALA A 1 209 ? 21.552 -25.835 -21.900 1.00 96.12 209 ALA A O 1
ATOM 1651 N N . LEU A 1 210 ? 21.046 -23.675 -21.572 1.00 93.75 210 LEU A N 1
ATOM 1652 C CA . LEU A 1 210 ? 21.089 -23.299 -22.986 1.00 93.75 210 LEU A CA 1
ATOM 1653 C C . LEU A 1 210 ? 22.490 -23.488 -23.576 1.00 93.75 210 LEU A C 1
ATOM 1655 O O . LEU A 1 210 ? 22.615 -24.014 -24.678 1.00 93.75 210 LEU A O 1
ATOM 1659 N N . GLY A 1 211 ? 23.550 -23.147 -22.840 1.00 95.06 211 GLY A N 1
ATOM 1660 C CA . GLY A 1 211 ? 24.932 -23.373 -23.269 1.00 95.06 211 GLY A CA 1
ATOM 1661 C C . GLY A 1 211 ? 25.240 -24.856 -23.463 1.00 95.06 211 GLY A C 1
ATOM 1662 O O . GLY A 1 211 ? 25.841 -25.255 -24.467 1.00 95.06 211 GLY A O 1
ATOM 1663 N N . TRP A 1 212 ? 24.755 -25.703 -22.556 1.00 96.81 212 TRP A N 1
ATOM 1664 C CA . TRP A 1 212 ? 24.853 -27.154 -22.692 1.00 96.81 212 TRP A CA 1
ATOM 1665 C C . TRP A 1 212 ? 24.061 -27.683 -23.900 1.00 96.81 212 TRP A C 1
ATOM 1667 O O . TRP A 1 212 ? 24.580 -28.489 -24.676 1.00 96.81 212 TRP A O 1
ATOM 1677 N N . VAL A 1 213 ? 22.841 -27.190 -24.128 1.00 95.44 213 VAL A N 1
ATOM 1678 C CA . VAL A 1 213 ? 22.035 -27.555 -25.305 1.00 95.44 213 VAL A CA 1
ATOM 1679 C C . VAL A 1 213 ? 22.724 -27.121 -26.602 1.00 95.44 213 VAL A C 1
ATOM 1681 O O . VAL A 1 213 ? 22.862 -27.936 -27.511 1.00 95.44 213 VAL A O 1
ATOM 1684 N N . CYS A 1 214 ? 23.225 -25.887 -26.691 1.00 91.75 214 CYS A N 1
ATOM 1685 C CA . CYS A 1 214 ? 23.923 -25.378 -27.873 1.00 91.75 214 CYS A CA 1
ATOM 1686 C C . CYS A 1 214 ? 25.236 -26.129 -28.148 1.00 91.75 214 CYS A C 1
ATOM 1688 O O . CYS A 1 214 ? 25.552 -26.411 -29.304 1.00 91.75 214 CYS A O 1
ATOM 1690 N N . THR A 1 215 ? 26.000 -26.500 -27.114 1.00 94.44 215 THR A N 1
ATOM 1691 C CA . THR A 1 215 ? 27.225 -27.307 -27.282 1.00 94.44 215 THR A CA 1
ATOM 1692 C C . THR A 1 215 ? 26.913 -28.729 -27.754 1.00 94.44 215 THR A C 1
ATOM 1694 O O . THR A 1 215 ? 27.573 -29.224 -28.670 1.00 94.44 215 THR A O 1
ATOM 1697 N N . ARG A 1 216 ? 25.873 -29.370 -27.202 1.00 94.75 216 ARG A N 1
ATOM 1698 C CA . ARG A 1 216 ? 25.369 -30.668 -27.685 1.00 94.75 216 ARG A CA 1
ATOM 1699 C C . ARG A 1 216 ? 24.877 -30.575 -29.128 1.00 94.75 216 ARG A C 1
ATOM 1701 O O . ARG A 1 216 ? 25.280 -31.397 -29.948 1.00 94.75 216 ARG A O 1
ATOM 1708 N N . ALA A 1 217 ? 24.074 -29.561 -29.449 1.00 89.69 217 ALA A N 1
ATOM 1709 C CA . ALA A 1 217 ? 23.570 -29.317 -30.796 1.00 89.69 217 ALA A CA 1
ATOM 1710 C C . ALA A 1 217 ? 24.726 -29.176 -31.792 1.00 89.69 217 ALA A C 1
ATOM 1712 O O . ALA A 1 217 ? 24.747 -29.884 -32.797 1.00 89.69 217 ALA A O 1
ATOM 1713 N N . ARG A 1 218 ? 25.749 -28.375 -31.462 1.00 91.31 218 ARG A N 1
ATOM 1714 C CA . ARG A 1 218 ? 26.971 -28.240 -32.267 1.00 91.31 218 ARG A CA 1
ATOM 1715 C C . ARG A 1 218 ? 27.647 -29.586 -32.519 1.00 91.31 218 ARG A C 1
ATOM 1717 O O . ARG A 1 218 ? 27.961 -29.888 -33.664 1.00 91.31 218 ARG A O 1
ATOM 1724 N N . ALA A 1 219 ? 27.865 -30.392 -31.478 1.00 90.00 219 ALA A N 1
ATOM 1725 C CA . ALA A 1 219 ? 28.515 -31.697 -31.619 1.00 90.00 219 ALA A CA 1
ATOM 1726 C C . ALA A 1 219 ? 27.710 -32.640 -32.530 1.00 90.00 219 ALA A C 1
ATOM 1728 O O . ALA A 1 219 ? 28.277 -33.304 -33.395 1.00 90.00 219 ALA A O 1
ATOM 1729 N N . THR A 1 220 ? 26.380 -32.654 -32.387 1.00 88.56 220 THR A N 1
ATOM 1730 C CA . THR A 1 220 ? 25.507 -33.463 -33.251 1.00 88.56 220 THR A CA 1
ATOM 1731 C C . THR A 1 220 ? 25.471 -32.965 -34.693 1.00 88.56 220 THR A C 1
ATOM 1733 O O . THR A 1 220 ? 25.422 -33.783 -35.607 1.00 88.56 220 THR A O 1
ATOM 1736 N N . LEU A 1 221 ? 25.514 -31.647 -34.905 1.00 85.75 221 LEU A N 1
ATOM 1737 C CA . LEU A 1 221 ? 25.499 -31.042 -36.233 1.00 85.75 221 LEU A CA 1
ATOM 1738 C C . LEU A 1 221 ? 26.833 -31.290 -36.948 1.00 85.75 221 LEU A C 1
ATOM 1740 O O . LEU A 1 221 ? 26.834 -31.761 -38.078 1.00 85.75 221 LEU A O 1
ATOM 1744 N N . ALA A 1 222 ? 27.960 -31.093 -36.257 1.00 85.94 222 ALA A N 1
ATOM 1745 C CA . ALA A 1 222 ? 29.295 -31.370 -36.786 1.00 85.94 222 ALA A CA 1
ATOM 1746 C C . ALA A 1 222 ? 29.446 -32.839 -37.219 1.00 85.94 222 ALA A C 1
ATOM 1748 O O . ALA A 1 222 ? 29.882 -33.108 -38.334 1.00 85.94 222 ALA A O 1
ATOM 1749 N N . ALA A 1 223 ? 28.983 -33.784 -36.392 1.00 86.25 223 ALA A N 1
ATOM 1750 C CA . ALA A 1 223 ? 29.004 -35.208 -36.730 1.00 86.25 223 ALA A CA 1
ATOM 1751 C C . ALA A 1 223 ? 28.101 -35.572 -37.926 1.00 86.25 223 ALA A C 1
ATOM 1753 O O . ALA A 1 223 ? 28.331 -36.587 -38.584 1.00 86.25 223 ALA A O 1
ATOM 1754 N N . ARG A 1 224 ? 27.049 -34.787 -38.201 1.00 82.50 224 ARG A N 1
ATOM 1755 C CA . ARG A 1 224 ? 26.186 -34.963 -39.382 1.00 82.50 224 ARG A CA 1
ATOM 1756 C C . ARG A 1 224 ? 26.820 -34.381 -40.641 1.00 82.50 224 ARG A C 1
ATOM 1758 O O . ARG A 1 224 ? 26.745 -35.024 -41.682 1.00 82.50 224 ARG A O 1
ATOM 1765 N N . VAL A 1 225 ? 27.453 -33.213 -40.530 1.00 81.25 225 VAL A N 1
ATOM 1766 C CA . VAL A 1 225 ? 28.163 -32.553 -41.635 1.00 81.25 225 VAL A CA 1
ATOM 1767 C C . VAL A 1 225 ? 29.353 -33.401 -42.094 1.00 81.25 225 VAL A C 1
ATOM 1769 O O . VAL A 1 225 ? 29.500 -33.635 -43.287 1.00 81.25 225 VAL A O 1
ATOM 1772 N N . GLU A 1 226 ? 30.139 -33.955 -41.166 1.00 81.25 226 GLU A N 1
ATOM 1773 C CA . GLU A 1 226 ? 31.293 -34.815 -41.484 1.00 81.25 226 GLU A CA 1
ATOM 1774 C C . GLU A 1 226 ? 30.898 -36.116 -42.206 1.00 81.25 226 GLU A C 1
ATOM 1776 O O . GLU A 1 226 ? 31.632 -36.618 -43.053 1.00 81.25 226 GLU A O 1
ATOM 1781 N N . LYS A 1 227 ? 29.710 -36.658 -41.911 1.00 80.94 227 LYS A N 1
ATOM 1782 C CA . LYS A 1 227 ? 29.194 -37.883 -42.544 1.00 80.94 227 LYS A CA 1
ATOM 1783 C C . LYS A 1 227 ? 28.543 -37.646 -43.910 1.00 80.94 227 LYS A C 1
ATOM 1785 O O . LYS A 1 227 ? 28.081 -38.610 -44.524 1.00 80.94 227 LYS A O 1
ATOM 1790 N N . ARG A 1 228 ? 28.452 -36.401 -44.383 1.00 74.62 228 ARG A N 1
ATOM 1791 C CA . ARG A 1 228 ? 27.756 -36.071 -45.631 1.00 74.62 228 ARG A CA 1
ATOM 1792 C C . ARG A 1 228 ? 28.690 -36.199 -46.837 1.00 74.62 228 ARG A C 1
ATOM 1794 O O . ARG A 1 228 ? 29.782 -35.642 -46.853 1.00 74.62 228 ARG A O 1
ATOM 1801 N N . GLN A 1 229 ? 28.229 -36.908 -47.868 1.00 59.47 229 GLN A N 1
ATOM 1802 C CA . GLN A 1 229 ? 28.840 -36.873 -49.200 1.00 59.47 229 GLN A CA 1
ATOM 1803 C C . GLN A 1 229 ? 28.566 -35.514 -49.879 1.00 59.47 229 GLN A C 1
ATOM 1805 O O . GLN A 1 229 ? 27.502 -34.934 -49.648 1.00 59.47 229 GLN A O 1
ATOM 1810 N N . PRO A 1 230 ? 29.491 -35.013 -50.720 1.00 60.75 230 PRO A N 1
ATOM 1811 C CA . PRO A 1 230 ? 29.515 -33.632 -51.225 1.00 60.75 230 PRO A CA 1
ATOM 1812 C C . PRO A 1 230 ? 28.352 -33.210 -52.147 1.00 60.75 230 PRO A C 1
ATOM 1814 O O . PRO A 1 230 ? 28.310 -32.056 -52.563 1.00 60.75 230 PRO A O 1
ATOM 1817 N N . ASP A 1 231 ? 27.382 -34.081 -52.434 1.00 55.41 231 ASP A N 1
ATOM 1818 C CA . ASP A 1 231 ? 26.372 -33.850 -53.481 1.00 55.41 231 ASP A CA 1
ATOM 1819 C C . ASP A 1 231 ? 25.013 -33.304 -52.988 1.00 55.41 231 ASP A C 1
ATOM 1821 O O . ASP A 1 231 ? 24.083 -33.132 -53.775 1.00 55.41 231 ASP A O 1
ATOM 1825 N N . GLY A 1 232 ? 24.852 -32.990 -51.698 1.00 56.47 232 GLY A N 1
ATOM 1826 C CA . GLY A 1 232 ? 23.555 -32.607 -51.117 1.00 56.47 232 GLY A CA 1
ATOM 1827 C C . GLY A 1 232 ? 23.496 -31.180 -50.577 1.00 56.47 232 GLY A C 1
ATOM 1828 O O . GLY A 1 232 ? 23.739 -30.956 -49.396 1.00 56.47 232 GLY A O 1
ATOM 1829 N N . ASN A 1 233 ? 23.123 -30.232 -51.433 1.00 55.09 233 ASN A N 1
ATOM 1830 C CA . ASN A 1 233 ? 23.014 -28.796 -51.168 1.00 55.09 233 ASN A CA 1
ATOM 1831 C C . ASN A 1 233 ? 21.929 -28.461 -50.112 1.00 55.09 233 ASN A C 1
ATOM 1833 O O . ASN A 1 233 ? 20.766 -28.248 -50.454 1.00 55.09 233 ASN A O 1
ATOM 1837 N N . VAL A 1 234 ? 22.288 -28.401 -48.824 1.00 56.47 234 VAL A N 1
ATOM 1838 C CA . VAL A 1 234 ? 21.405 -27.908 -47.747 1.00 56.47 234 VAL A CA 1
ATOM 1839 C C . VAL A 1 234 ? 22.057 -26.701 -47.068 1.00 56.47 234 VAL A C 1
ATOM 1841 O O . VAL A 1 234 ? 22.606 -26.783 -45.975 1.00 56.47 234 VAL A O 1
ATOM 1844 N N . HIS A 1 235 ? 21.971 -25.555 -47.745 1.00 62.34 235 HIS A N 1
ATOM 1845 C CA . HIS A 1 235 ? 22.644 -24.298 -47.387 1.00 62.34 235 HIS A CA 1
ATOM 1846 C C . HIS A 1 235 ? 22.371 -23.760 -45.970 1.00 62.34 235 HIS A C 1
ATOM 1848 O O . HIS A 1 235 ? 23.167 -22.978 -45.454 1.00 62.34 235 HIS A O 1
ATOM 1854 N N . TRP A 1 236 ? 21.253 -24.124 -45.333 1.00 68.31 236 TRP A N 1
ATOM 1855 C CA . TRP A 1 236 ? 20.915 -23.594 -44.007 1.00 68.31 236 TRP A CA 1
ATOM 1856 C C . TRP A 1 236 ? 21.708 -24.265 -42.877 1.00 68.31 236 TRP A C 1
ATOM 1858 O O . TRP A 1 236 ? 21.923 -23.642 -41.838 1.00 68.31 236 TRP A O 1
ATOM 1868 N N . GLU A 1 237 ? 22.159 -25.510 -43.070 1.00 69.00 237 GLU A N 1
ATOM 1869 C CA . GLU A 1 237 ? 22.928 -26.238 -42.056 1.00 69.00 237 GLU A CA 1
ATOM 1870 C C . GLU A 1 237 ? 24.332 -25.650 -41.890 1.00 69.00 237 GLU A C 1
ATOM 1872 O O . GLU A 1 237 ? 24.813 -25.574 -40.763 1.00 69.00 237 GLU A O 1
ATOM 1877 N N . ASP A 1 238 ? 24.936 -25.146 -42.970 1.00 69.88 238 ASP A N 1
ATOM 1878 C CA . ASP A 1 238 ? 26.232 -24.459 -42.926 1.00 69.88 238 ASP A CA 1
ATOM 1879 C C . ASP A 1 238 ? 26.133 -23.143 -42.134 1.00 69.88 238 ASP A C 1
ATOM 1881 O O . ASP A 1 238 ? 26.938 -22.882 -41.240 1.00 69.88 238 ASP A O 1
ATOM 1885 N N . GLY A 1 239 ? 25.075 -22.353 -42.363 1.00 67.44 239 GLY A N 1
ATOM 1886 C CA . GLY A 1 239 ? 24.817 -21.130 -41.589 1.00 67.44 239 GLY A CA 1
ATOM 1887 C C . GLY A 1 239 ? 24.482 -21.400 -40.114 1.00 67.44 239 GLY A C 1
ATOM 1888 O O . GLY A 1 239 ? 24.909 -20.666 -39.215 1.00 67.44 239 GLY A O 1
ATOM 1889 N N . ALA A 1 240 ? 23.752 -22.485 -39.834 1.00 69.25 240 ALA A N 1
ATOM 1890 C CA . ALA A 1 240 ? 23.472 -22.926 -38.468 1.00 69.25 240 ALA A CA 1
ATOM 1891 C C . ALA A 1 240 ? 24.740 -23.439 -37.760 1.00 69.25 240 ALA A C 1
ATOM 1893 O O . ALA A 1 240 ? 24.947 -23.139 -36.580 1.00 69.25 240 ALA A O 1
ATOM 1894 N N . ALA A 1 241 ? 25.607 -24.165 -38.471 1.00 75.94 241 ALA A N 1
ATOM 1895 C CA . ALA A 1 241 ? 26.899 -24.626 -37.969 1.00 75.94 241 ALA A CA 1
ATOM 1896 C C . ALA A 1 241 ? 27.796 -23.445 -37.585 1.00 75.94 241 ALA A C 1
ATOM 1898 O O . ALA A 1 241 ? 28.403 -23.457 -36.511 1.00 75.94 241 ALA A O 1
ATOM 1899 N N . GLU A 1 242 ? 27.805 -22.401 -38.415 1.00 73.31 242 GLU A N 1
ATOM 1900 C CA . GLU A 1 242 ? 28.604 -21.200 -38.192 1.00 73.31 242 GLU A CA 1
ATOM 1901 C C . GLU A 1 242 ? 28.124 -20.408 -36.967 1.00 73.31 242 GLU A C 1
ATOM 1903 O O . GLU A 1 242 ? 28.920 -20.012 -36.114 1.00 73.31 242 GLU A O 1
ATOM 1908 N N . THR A 1 243 ? 26.806 -20.285 -36.790 1.00 69.25 243 THR A N 1
ATOM 1909 C CA . THR A 1 243 ? 26.203 -19.662 -35.597 1.00 69.25 243 THR A CA 1
ATOM 1910 C C . THR A 1 243 ? 26.536 -20.439 -34.314 1.00 69.25 243 THR A C 1
ATOM 1912 O O . THR A 1 243 ? 26.788 -19.858 -33.255 1.00 69.25 243 THR A O 1
ATOM 1915 N N . LEU A 1 244 ? 26.594 -21.772 -34.402 1.00 82.12 244 LEU A N 1
ATOM 1916 C CA . LEU A 1 244 ? 26.932 -22.666 -33.293 1.00 82.12 244 LEU A CA 1
ATOM 1917 C C . LEU A 1 244 ? 28.442 -22.772 -33.015 1.00 82.12 244 LEU A C 1
ATOM 1919 O O . LEU A 1 244 ? 28.830 -23.462 -32.066 1.00 82.12 244 LEU A O 1
ATOM 1923 N N . HIS A 1 245 ? 29.314 -22.068 -33.751 1.00 84.56 245 HIS A N 1
ATOM 1924 C CA . HIS A 1 245 ? 30.740 -21.988 -33.404 1.00 84.56 245 HIS A CA 1
ATOM 1925 C C . HIS A 1 245 ? 30.985 -21.328 -32.043 1.00 84.56 245 HIS A C 1
ATOM 1927 O O . HIS A 1 245 ? 31.967 -21.664 -31.371 1.00 84.56 245 HIS A O 1
ATOM 1933 N N . HIS A 1 246 ? 30.058 -20.482 -31.588 1.00 85.00 246 HIS A N 1
ATOM 1934 C CA . HIS A 1 246 ? 30.106 -19.821 -30.285 1.00 85.00 246 HIS A CA 1
ATOM 1935 C C . HIS A 1 246 ? 28.871 -20.183 -29.438 1.00 85.00 246 HIS A C 1
ATOM 1937 O O . HIS A 1 246 ? 28.029 -19.326 -29.166 1.00 85.00 246 HIS A O 1
ATOM 1943 N N . PRO A 1 247 ? 28.744 -21.446 -28.980 1.00 88.81 247 PRO A N 1
ATOM 1944 C CA . PRO A 1 247 ? 27.510 -21.951 -28.370 1.00 88.81 247 PRO A CA 1
ATOM 1945 C C . PRO A 1 247 ? 27.141 -21.212 -27.076 1.00 88.81 247 PRO A C 1
ATOM 1947 O O . PRO A 1 247 ? 25.969 -20.976 -26.808 1.00 88.81 247 PRO A O 1
ATOM 1950 N N . TRP A 1 248 ? 28.140 -20.780 -26.305 1.00 89.62 248 TRP A N 1
ATOM 1951 C CA . TRP A 1 248 ? 27.936 -19.990 -25.091 1.00 89.62 248 TRP A CA 1
ATOM 1952 C C . TRP A 1 248 ? 27.489 -18.556 -25.376 1.00 89.62 248 TRP A C 1
ATOM 1954 O O . TRP A 1 248 ? 26.673 -18.013 -24.643 1.00 89.62 248 TRP A O 1
ATOM 1964 N N . ALA A 1 249 ? 27.966 -17.949 -26.461 1.00 85.00 249 ALA A N 1
ATOM 1965 C CA . ALA A 1 249 ? 27.539 -16.612 -26.854 1.00 85.00 249 ALA A CA 1
ATOM 1966 C C . ALA A 1 249 ? 26.070 -16.630 -27.326 1.00 85.00 249 ALA A C 1
ATOM 1968 O O . ALA A 1 249 ? 25.276 -15.784 -26.918 1.00 85.00 249 ALA A O 1
ATOM 1969 N N . ALA A 1 250 ? 25.681 -17.648 -28.104 1.00 84.19 250 ALA A N 1
ATOM 1970 C CA . ALA A 1 250 ? 24.289 -17.871 -28.497 1.00 84.19 250 ALA A CA 1
ATOM 1971 C C . ALA A 1 250 ? 23.376 -18.119 -27.282 1.00 84.19 250 ALA A C 1
ATOM 1973 O O . ALA A 1 250 ? 22.303 -17.523 -27.179 1.00 84.19 250 ALA A O 1
ATOM 1974 N N . ALA A 1 251 ? 23.823 -18.939 -26.326 1.00 89.62 251 ALA A N 1
ATOM 1975 C CA . ALA A 1 251 ? 23.099 -19.177 -25.081 1.00 89.62 251 ALA A CA 1
ATOM 1976 C C . ALA A 1 251 ? 22.923 -17.902 -24.245 1.00 89.62 251 ALA A C 1
ATOM 1978 O O . ALA A 1 251 ? 21.843 -17.674 -23.700 1.00 89.62 251 ALA A O 1
ATOM 1979 N N . LEU A 1 252 ? 23.950 -17.048 -24.173 1.00 86.31 252 LEU A N 1
ATOM 1980 C CA . LEU A 1 252 ? 23.875 -15.763 -23.478 1.00 86.31 252 LEU A CA 1
ATOM 1981 C C . LEU A 1 252 ? 22.820 -14.853 -24.113 1.00 86.31 252 LEU A C 1
ATOM 1983 O O . LEU A 1 252 ? 21.968 -14.330 -23.403 1.00 86.31 252 LEU A O 1
ATOM 1987 N N . MET A 1 253 ? 22.821 -14.731 -25.443 1.00 82.69 253 MET A N 1
ATOM 1988 C CA . MET A 1 253 ? 21.823 -13.947 -26.178 1.00 82.69 253 MET A CA 1
ATOM 1989 C C . MET A 1 253 ? 20.397 -14.452 -25.932 1.00 82.69 253 MET A C 1
ATOM 1991 O O . MET A 1 253 ? 19.510 -13.658 -25.632 1.00 82.69 253 MET A O 1
ATOM 1995 N N . LEU A 1 254 ? 20.177 -15.769 -26.008 1.00 84.31 254 LEU A N 1
ATOM 1996 C CA . LEU A 1 254 ? 18.868 -16.375 -25.741 1.00 84.31 254 LEU A CA 1
ATOM 1997 C C . LEU A 1 254 ? 18.412 -16.145 -24.298 1.00 84.31 254 LEU A C 1
ATOM 1999 O O . LEU A 1 254 ? 17.255 -15.800 -24.066 1.00 84.31 254 LEU A O 1
ATOM 2003 N N . THR A 1 255 ? 19.327 -16.282 -23.338 1.00 88.06 255 THR A N 1
ATOM 2004 C CA . THR A 1 255 ? 19.038 -16.012 -21.924 1.00 88.06 255 THR A CA 1
ATOM 2005 C C . THR A 1 255 ? 18.642 -14.554 -21.735 1.00 88.06 255 THR A C 1
ATOM 2007 O O . THR A 1 255 ? 17.643 -14.263 -21.090 1.00 88.06 255 THR A O 1
ATOM 2010 N N . ILE A 1 256 ? 19.370 -13.629 -22.349 1.00 81.56 256 ILE A N 1
ATOM 2011 C CA . ILE A 1 256 ? 19.087 -12.201 -22.248 1.00 81.56 256 ILE A CA 1
ATOM 2012 C C . ILE A 1 256 ? 17.722 -11.845 -22.848 1.00 81.56 256 ILE A C 1
ATOM 2014 O O . ILE A 1 256 ? 16.938 -11.139 -22.217 1.00 81.56 256 ILE A O 1
ATOM 2018 N N . VAL A 1 257 ? 17.406 -12.367 -24.036 1.00 79.56 257 VAL A N 1
ATOM 2019 C CA . VAL A 1 257 ? 16.090 -12.172 -24.665 1.00 79.56 257 VAL A CA 1
ATOM 2020 C C . VAL A 1 257 ? 14.977 -12.739 -23.781 1.00 79.56 257 VAL A C 1
ATOM 2022 O O . VAL A 1 257 ? 13.916 -12.124 -23.664 1.00 79.56 257 VAL A O 1
ATOM 2025 N N . SER A 1 258 ? 15.225 -13.867 -23.109 1.00 82.75 258 SER A N 1
ATOM 2026 C CA . SER A 1 258 ? 14.245 -14.474 -22.208 1.00 82.75 258 SER A CA 1
ATOM 2027 C C . SER A 1 258 ? 13.945 -13.627 -20.969 1.00 82.75 258 SER A C 1
ATOM 2029 O O . SER A 1 258 ? 12.825 -13.699 -20.468 1.00 82.75 258 SER A O 1
ATOM 2031 N N . VAL A 1 259 ? 14.871 -12.765 -20.519 1.00 80.00 259 VAL A N 1
ATOM 2032 C CA . VAL A 1 259 ? 14.631 -11.942 -19.321 1.00 80.00 259 VAL A CA 1
ATOM 2033 C C . VAL A 1 259 ? 13.426 -11.030 -19.517 1.00 80.00 259 VAL A C 1
ATOM 2035 O O . VAL A 1 259 ? 12.616 -10.873 -18.613 1.00 80.00 259 VAL A O 1
ATOM 2038 N N . ARG A 1 260 ? 13.243 -10.498 -20.731 1.00 71.94 260 ARG A N 1
ATOM 2039 C CA . ARG A 1 260 ? 12.104 -9.631 -21.059 1.00 71.94 260 ARG A CA 1
ATOM 2040 C C . ARG A 1 260 ? 10.753 -10.344 -20.941 1.00 71.94 260 ARG A C 1
ATOM 2042 O O . ARG A 1 260 ? 9.734 -9.690 -20.755 1.00 71.94 260 ARG A O 1
ATOM 2049 N N . VAL A 1 261 ? 10.746 -11.669 -21.077 1.00 76.06 261 VAL A N 1
ATOM 2050 C CA . VAL A 1 261 ? 9.549 -12.507 -20.923 1.00 76.06 261 VAL A CA 1
ATOM 2051 C C . VAL A 1 261 ? 9.312 -12.849 -19.452 1.00 76.06 261 VAL A C 1
ATOM 2053 O O . VAL A 1 261 ? 8.165 -12.931 -19.026 1.00 76.06 261 VAL A O 1
ATOM 2056 N N . VAL A 1 262 ? 10.386 -13.047 -18.683 1.00 77.06 262 VAL A N 1
ATOM 2057 C CA . VAL A 1 262 ? 10.317 -13.427 -17.265 1.00 77.06 262 VAL A CA 1
ATOM 2058 C C . VAL A 1 262 ? 10.005 -12.227 -16.365 1.00 77.06 262 VAL A C 1
ATOM 2060 O O . VAL A 1 262 ? 9.268 -12.389 -15.397 1.00 77.06 262 VAL A O 1
ATOM 2063 N N . ASP A 1 263 ? 10.522 -11.039 -16.685 1.00 70.31 263 ASP A N 1
ATOM 2064 C CA . ASP A 1 263 ? 10.312 -9.814 -15.906 1.00 70.31 263 ASP A CA 1
ATOM 2065 C C . ASP A 1 263 ? 10.065 -8.596 -16.828 1.00 70.31 263 ASP A C 1
ATOM 2067 O O . ASP A 1 263 ? 10.993 -7.852 -17.171 1.00 70.31 263 ASP A O 1
ATOM 2071 N N . PRO A 1 264 ? 8.814 -8.394 -17.286 1.00 64.00 264 PRO A N 1
ATOM 2072 C CA . PRO A 1 264 ? 8.465 -7.292 -18.180 1.00 64.00 264 PRO A CA 1
ATOM 2073 C C . PRO A 1 264 ? 8.451 -5.921 -17.484 1.00 64.00 264 PRO A C 1
ATOM 2075 O O . PRO A 1 264 ? 8.502 -4.901 -18.172 1.00 64.00 264 PRO A O 1
ATOM 2078 N N . GLU A 1 265 ? 8.392 -5.866 -16.149 1.00 59.34 265 GLU A N 1
ATOM 2079 C CA . GLU A 1 265 ? 8.234 -4.612 -15.397 1.00 59.34 265 GLU A CA 1
ATOM 2080 C C . GLU A 1 265 ? 9.564 -3.888 -15.142 1.00 59.34 265 GLU A C 1
ATOM 2082 O O . GLU A 1 265 ? 9.572 -2.676 -14.932 1.00 59.34 265 GLU A O 1
ATOM 2087 N N . ARG A 1 266 ? 10.704 -4.590 -15.202 1.00 62.28 266 ARG A N 1
ATOM 2088 C CA . ARG A 1 266 ? 12.030 -4.036 -14.846 1.00 62.28 266 ARG A CA 1
ATOM 2089 C C . ARG A 1 266 ? 12.983 -3.834 -16.021 1.00 62.28 266 ARG A C 1
ATOM 2091 O O . ARG A 1 266 ? 14.197 -3.711 -15.857 1.00 62.28 266 ARG A O 1
ATOM 2098 N N . VAL A 1 267 ? 12.423 -3.774 -17.225 1.00 54.81 267 VAL A N 1
ATOM 2099 C CA . VAL A 1 267 ? 13.174 -3.747 -18.485 1.00 54.81 267 VAL A CA 1
ATOM 2100 C C . VAL A 1 267 ? 14.086 -2.514 -18.587 1.00 54.81 267 VAL A C 1
ATOM 2102 O O . VAL A 1 267 ? 15.186 -2.638 -19.111 1.00 54.81 267 VAL A O 1
ATOM 2105 N N . VAL A 1 268 ? 13.701 -1.356 -18.040 1.00 53.41 268 VAL A N 1
ATOM 2106 C CA . VAL A 1 268 ? 14.438 -0.088 -18.227 1.00 53.41 268 VAL A CA 1
ATOM 2107 C C . VAL A 1 268 ? 15.807 -0.077 -17.531 1.00 53.41 268 VAL A C 1
ATOM 2109 O O . VAL A 1 268 ? 16.810 0.215 -18.179 1.00 53.41 268 VAL A O 1
ATOM 2112 N N . ASP A 1 269 ? 15.891 -0.483 -16.262 1.00 55.47 269 ASP A N 1
ATOM 2113 C CA . ASP A 1 269 ? 17.166 -0.481 -15.522 1.00 55.47 269 ASP A CA 1
ATOM 2114 C C . ASP A 1 269 ? 18.111 -1.587 -16.002 1.00 55.47 269 ASP A C 1
ATOM 2116 O O . ASP A 1 269 ? 19.337 -1.440 -16.025 1.00 55.47 269 ASP A O 1
ATOM 2120 N N . MET A 1 270 ? 17.537 -2.715 -16.424 1.00 59.59 270 MET A N 1
ATOM 2121 C CA . MET A 1 270 ? 18.306 -3.864 -16.876 1.00 59.59 270 MET A CA 1
ATOM 2122 C C . MET A 1 270 ? 18.786 -3.721 -18.322 1.00 59.59 270 MET A C 1
ATOM 2124 O O . MET A 1 270 ? 19.808 -4.314 -18.671 1.00 59.59 270 MET A O 1
ATOM 2128 N N . ILE A 1 271 ? 18.103 -2.916 -19.149 1.00 62.75 271 ILE A N 1
ATOM 2129 C CA . ILE A 1 271 ? 18.491 -2.595 -20.531 1.00 62.75 271 ILE A CA 1
ATOM 2130 C C . ILE A 1 271 ? 19.958 -2.168 -20.571 1.00 62.75 271 ILE A C 1
ATOM 2132 O O . ILE A 1 271 ? 20.714 -2.697 -21.375 1.00 62.75 271 ILE A O 1
ATOM 2136 N N . LEU A 1 272 ? 20.413 -1.305 -19.667 1.00 63.12 272 LEU A N 1
ATOM 2137 C CA . LEU A 1 272 ? 21.766 -0.750 -19.734 1.00 63.12 272 LEU A CA 1
ATOM 2138 C C . LEU A 1 272 ? 22.876 -1.770 -19.519 1.00 63.12 272 LEU A C 1
ATOM 2140 O O . LEU A 1 272 ? 23.779 -1.902 -20.349 1.00 63.12 272 LEU A O 1
ATOM 2144 N N . LEU A 1 273 ? 22.778 -2.536 -18.434 1.00 65.12 273 LEU A N 1
ATOM 2145 C CA . LEU A 1 273 ? 23.712 -3.624 -18.156 1.00 65.12 273 LEU A CA 1
ATOM 2146 C C . LEU A 1 273 ? 23.663 -4.672 -19.275 1.00 65.12 273 LEU A C 1
ATOM 2148 O O . LEU A 1 273 ? 24.693 -5.186 -19.712 1.00 65.12 273 LEU A O 1
ATOM 2152 N N . THR A 1 274 ? 22.453 -4.947 -19.763 1.00 67.44 274 THR A N 1
ATOM 2153 C CA . THR A 1 274 ? 22.213 -5.888 -20.848 1.00 67.44 274 THR A CA 1
ATOM 2154 C C . THR A 1 274 ? 22.903 -5.433 -22.125 1.00 67.44 274 THR A C 1
ATOM 2156 O O . THR A 1 274 ? 23.639 -6.214 -22.705 1.00 67.44 274 THR A O 1
ATOM 2159 N N . TRP A 1 275 ? 22.759 -4.179 -22.546 1.00 71.44 275 TRP A N 1
ATOM 2160 C CA . TRP A 1 275 ? 23.365 -3.676 -23.778 1.00 71.44 275 TRP A CA 1
ATOM 2161 C C . TR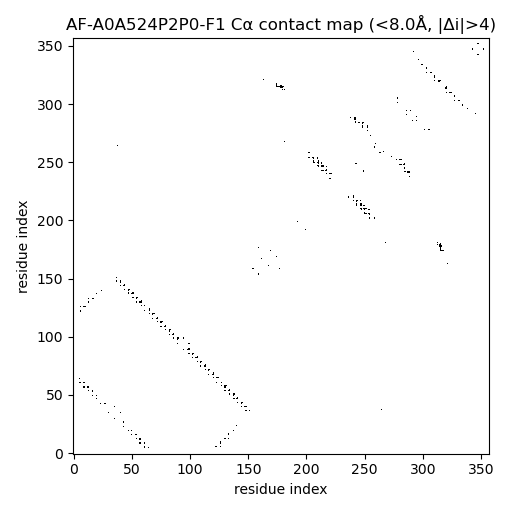P A 1 275 ? 24.897 -3.632 -23.716 1.00 71.44 275 TRP A C 1
ATOM 2163 O O . TRP A 1 275 ? 25.538 -4.017 -24.694 1.00 71.44 275 TRP A O 1
ATOM 2173 N N . ILE A 1 276 ? 25.496 -3.282 -22.569 1.00 69.94 276 ILE A N 1
ATOM 2174 C CA . ILE A 1 276 ? 26.963 -3.314 -22.385 1.00 69.94 276 ILE A CA 1
ATOM 2175 C C . ILE A 1 276 ? 27.525 -4.722 -22.626 1.00 69.94 276 ILE A C 1
ATOM 2177 O O . ILE A 1 276 ? 28.610 -4.868 -23.186 1.00 69.94 276 ILE A O 1
ATOM 2181 N N . VAL A 1 277 ? 26.789 -5.763 -22.228 1.00 71.56 277 VAL A N 1
ATOM 2182 C CA . VAL A 1 277 ? 27.202 -7.164 -22.404 1.00 71.56 277 VAL A CA 1
ATOM 2183 C C . VAL A 1 277 ? 26.781 -7.714 -23.771 1.00 71.56 277 VAL A C 1
ATOM 2185 O O . VAL A 1 277 ? 27.549 -8.427 -24.415 1.00 71.56 277 VAL A O 1
ATOM 2188 N N . VAL A 1 278 ? 25.582 -7.369 -24.244 1.00 74.69 278 VAL A N 1
ATOM 2189 C CA . VAL A 1 278 ? 25.007 -7.849 -25.507 1.00 74.69 278 VAL A CA 1
ATOM 2190 C C . VAL A 1 278 ? 25.784 -7.330 -26.696 1.00 74.69 278 VAL A C 1
ATOM 2192 O O . VAL A 1 278 ? 26.085 -8.126 -27.572 1.00 74.69 278 VAL A O 1
ATOM 2195 N N . VAL A 1 279 ? 26.128 -6.041 -26.757 1.00 76.12 279 VAL A N 1
ATOM 2196 C CA . VAL A 1 279 ? 26.752 -5.462 -27.960 1.00 76.12 279 VAL A CA 1
ATOM 2197 C C . VAL A 1 279 ? 28.071 -6.162 -28.309 1.00 76.12 279 VAL A C 1
ATOM 2199 O O . VAL A 1 279 ? 28.200 -6.626 -29.446 1.00 76.12 279 VAL A O 1
ATOM 2202 N N . PRO A 1 280 ? 29.027 -6.348 -27.375 1.00 74.31 280 PRO A N 1
ATOM 2203 C CA . PRO A 1 280 ? 30.256 -7.085 -27.665 1.00 74.31 280 PRO A CA 1
ATOM 2204 C C . PRO A 1 280 ? 29.997 -8.539 -28.077 1.00 74.31 280 PRO A C 1
ATOM 2206 O O . PRO A 1 280 ? 30.600 -9.035 -29.029 1.00 74.31 280 PRO A O 1
ATOM 2209 N N . VAL A 1 281 ? 29.082 -9.223 -27.385 1.00 74.12 281 VAL A N 1
ATOM 2210 C CA . VAL A 1 281 ? 28.754 -10.637 -27.632 1.00 74.12 281 VAL A CA 1
ATOM 2211 C C . VAL A 1 281 ? 28.088 -10.815 -28.996 1.00 74.12 281 VAL A C 1
ATOM 2213 O O . VAL A 1 281 ? 28.456 -11.708 -29.759 1.00 74.12 281 VAL A O 1
ATOM 2216 N N . TRP A 1 282 ? 27.163 -9.924 -29.336 1.00 77.31 282 TRP A N 1
ATOM 2217 C CA . TRP A 1 282 ? 26.491 -9.845 -30.626 1.00 77.31 282 TRP A CA 1
ATOM 2218 C C . TRP A 1 282 ? 27.506 -9.645 -31.755 1.00 77.31 282 TRP A C 1
ATOM 2220 O O . TRP A 1 282 ? 27.473 -10.388 -32.736 1.00 77.31 282 TRP A O 1
ATOM 2230 N N . PHE A 1 283 ? 28.484 -8.747 -31.581 1.00 75.69 283 PHE A N 1
ATOM 2231 C CA . PHE A 1 283 ? 29.575 -8.557 -32.544 1.00 75.69 283 PHE A CA 1
ATOM 2232 C C . PHE A 1 283 ? 30.440 -9.805 -32.745 1.00 75.69 283 PHE A C 1
ATOM 2234 O O . PHE A 1 283 ? 30.799 -10.118 -33.882 1.00 75.69 283 PHE A O 1
ATOM 2241 N N . ILE A 1 284 ? 30.768 -10.527 -31.669 1.00 74.69 284 ILE A N 1
ATOM 2242 C CA . ILE A 1 284 ? 31.561 -11.765 -31.747 1.00 74.69 284 ILE A CA 1
ATOM 2243 C C . ILE A 1 284 ? 30.822 -12.826 -32.570 1.00 74.69 284 ILE A C 1
ATOM 2245 O O . ILE A 1 284 ? 31.426 -13.440 -33.449 1.00 74.69 284 ILE A O 1
ATOM 2249 N N . ILE A 1 285 ? 29.520 -13.011 -32.329 1.00 73.00 285 ILE A N 1
ATOM 2250 C CA . ILE A 1 285 ? 28.701 -14.009 -33.034 1.00 73.00 285 ILE A CA 1
ATOM 2251 C C . ILE A 1 285 ? 28.519 -13.623 -34.506 1.00 73.00 285 ILE A C 1
ATOM 2253 O O . ILE A 1 285 ? 28.760 -14.432 -35.403 1.00 73.00 285 ILE A O 1
ATOM 2257 N N . LEU A 1 286 ? 28.118 -12.380 -34.781 1.00 72.19 286 LEU A N 1
ATOM 2258 C CA . LEU A 1 286 ? 27.786 -11.955 -36.141 1.00 72.19 286 LEU A CA 1
ATOM 2259 C C . LEU A 1 286 ? 28.988 -11.837 -37.061 1.00 72.19 286 LEU A C 1
ATOM 2261 O O . LEU A 1 286 ? 28.830 -11.990 -38.268 1.00 72.19 286 LEU A O 1
ATOM 2265 N N . LYS A 1 287 ? 30.195 -11.626 -36.527 1.00 74.25 287 LYS A N 1
ATOM 2266 C CA . LYS A 1 287 ? 31.410 -11.634 -37.348 1.00 74.25 287 LYS A CA 1
ATOM 2267 C C . LYS A 1 287 ? 31.588 -12.959 -38.105 1.00 74.25 287 LYS A C 1
ATOM 2269 O O . LYS A 1 287 ? 32.135 -12.928 -39.210 1.00 74.25 287 LYS A O 1
ATOM 2274 N N . GLY A 1 288 ? 31.141 -14.081 -37.534 1.00 69.00 288 GLY A N 1
ATOM 2275 C CA . GLY A 1 288 ? 31.154 -15.390 -38.196 1.00 69.00 288 GLY A CA 1
ATOM 2276 C C . GLY A 1 288 ? 30.084 -15.507 -39.281 1.00 69.00 288 GLY A C 1
ATOM 2277 O O . GLY A 1 288 ? 30.385 -15.872 -40.404 1.00 69.00 288 GLY A O 1
ATOM 2278 N N . ILE A 1 289 ? 28.852 -15.101 -38.973 1.00 73.75 289 ILE A N 1
ATOM 2279 C CA . ILE A 1 289 ? 27.679 -15.331 -39.836 1.00 73.75 289 ILE A CA 1
ATOM 2280 C C . ILE A 1 289 ? 27.623 -14.355 -41.022 1.00 73.75 289 ILE A C 1
ATOM 2282 O O . ILE A 1 289 ? 27.097 -14.667 -42.089 1.00 73.75 289 ILE A O 1
ATOM 2286 N N . VAL A 1 290 ? 28.132 -13.136 -40.838 1.00 72.50 290 VAL A N 1
ATOM 2287 C CA . VAL A 1 290 ? 27.987 -12.055 -41.815 1.00 72.50 290 VAL A CA 1
ATOM 2288 C C . VAL A 1 290 ? 29.153 -12.081 -42.810 1.00 72.50 290 VAL A C 1
ATOM 2290 O O . VAL A 1 290 ? 30.315 -11.975 -42.389 1.00 72.50 290 VAL A O 1
ATOM 2293 N N . PRO A 1 291 ? 28.873 -12.135 -44.131 1.00 73.94 291 PRO A N 1
ATOM 2294 C CA . PRO A 1 291 ? 29.902 -12.062 -45.162 1.00 73.94 291 PRO A CA 1
ATOM 2295 C C . PRO A 1 291 ? 30.814 -10.854 -44.952 1.00 73.94 291 PRO A C 1
ATOM 2297 O O . PRO A 1 291 ? 30.346 -9.777 -44.582 1.00 73.94 291 PRO A O 1
ATOM 2300 N N . ALA A 1 292 ? 32.113 -11.005 -45.233 1.00 76.06 292 ALA A N 1
ATOM 2301 C CA . ALA A 1 292 ? 33.119 -9.971 -44.963 1.00 76.06 292 ALA A CA 1
ATOM 2302 C C . ALA A 1 292 ? 32.747 -8.584 -45.529 1.00 76.06 292 ALA A C 1
ATOM 2304 O O . ALA A 1 292 ? 33.019 -7.570 -44.890 1.00 76.06 292 ALA A O 1
ATOM 2305 N N . ILE A 1 293 ? 32.053 -8.568 -46.671 1.00 73.62 293 ILE A N 1
ATOM 2306 C CA . ILE A 1 293 ? 31.500 -7.388 -47.350 1.00 73.62 293 ILE A CA 1
ATOM 2307 C C . ILE A 1 293 ? 30.549 -6.594 -46.430 1.00 73.62 293 ILE A C 1
ATOM 2309 O O . ILE A 1 293 ? 30.653 -5.377 -46.340 1.00 73.62 293 ILE A O 1
ATOM 2313 N N . PHE A 1 294 ? 29.673 -7.250 -45.670 1.00 76.56 294 PHE A N 1
ATOM 2314 C CA . PHE A 1 294 ? 28.670 -6.576 -44.834 1.00 76.56 294 PHE A CA 1
ATOM 2315 C C . PHE A 1 294 ? 29.147 -6.252 -43.411 1.00 76.56 294 PHE A C 1
ATOM 2317 O O . PHE A 1 294 ? 28.433 -5.582 -42.666 1.00 76.56 294 PHE A O 1
ATOM 2324 N N . ARG A 1 295 ? 30.354 -6.676 -43.012 1.00 80.50 295 ARG A N 1
ATOM 2325 C CA . ARG A 1 295 ? 30.863 -6.462 -41.643 1.00 80.50 295 ARG A CA 1
ATOM 2326 C C . ARG A 1 295 ? 30.962 -4.983 -41.274 1.00 80.50 295 ARG A C 1
ATOM 2328 O O . ARG A 1 295 ? 30.594 -4.611 -40.165 1.00 80.50 295 ARG A O 1
ATOM 2335 N N . ASN A 1 296 ? 31.402 -4.141 -42.208 1.00 79.75 296 ASN A N 1
ATOM 2336 C CA . ASN A 1 296 ? 31.522 -2.698 -41.983 1.00 79.75 296 ASN A CA 1
ATOM 2337 C C . ASN A 1 296 ? 30.150 -2.022 -41.832 1.00 79.75 296 ASN A C 1
ATOM 2339 O O . ASN A 1 296 ? 29.998 -1.127 -41.005 1.00 79.75 296 ASN A O 1
ATOM 2343 N N . LEU A 1 297 ? 29.139 -2.490 -42.573 1.00 78.75 297 LEU A N 1
ATOM 2344 C CA . LEU A 1 297 ? 27.762 -2.013 -42.435 1.00 78.75 297 LEU A CA 1
ATOM 2345 C C . LEU A 1 297 ? 27.192 -2.376 -41.061 1.00 78.75 297 LEU A C 1
ATOM 2347 O O . LEU A 1 297 ? 26.620 -1.526 -40.384 1.00 78.75 297 LEU A O 1
ATOM 2351 N N . LEU A 1 298 ? 27.404 -3.618 -40.623 1.00 77.94 298 LEU A N 1
ATOM 2352 C CA . LEU A 1 298 ? 26.970 -4.070 -39.304 1.00 77.94 298 LEU A CA 1
ATOM 2353 C C . LEU A 1 298 ? 27.675 -3.318 -38.167 1.00 77.94 298 LEU A C 1
ATOM 2355 O O . LEU A 1 298 ? 27.037 -2.980 -37.174 1.00 77.94 298 LEU A O 1
ATOM 2359 N N . LEU A 1 299 ? 28.972 -3.026 -38.332 1.00 80.75 299 LEU A N 1
ATOM 2360 C CA . LEU A 1 299 ? 29.734 -2.169 -37.420 1.00 80.75 299 LEU A CA 1
ATOM 2361 C C . LEU A 1 299 ? 29.111 -0.777 -37.306 1.00 80.75 299 LEU A C 1
ATOM 2363 O O . LEU A 1 299 ? 28.905 -0.302 -36.193 1.00 80.75 299 LEU A O 1
ATOM 2367 N N . GLY A 1 300 ? 28.747 -0.165 -38.435 1.00 81.12 300 GLY A N 1
ATOM 2368 C CA . GLY A 1 300 ? 28.061 1.128 -38.459 1.00 81.12 300 GLY A CA 1
ATOM 2369 C C . GLY A 1 300 ? 26.712 1.102 -37.737 1.00 81.12 300 GLY A C 1
ATOM 2370 O O . GLY A 1 300 ? 26.454 1.970 -36.907 1.00 81.12 300 GLY A O 1
ATOM 2371 N N . ILE A 1 301 ? 25.882 0.083 -37.990 1.00 78.25 301 ILE A N 1
ATOM 2372 C CA . ILE A 1 301 ? 24.575 -0.079 -37.327 1.00 78.25 301 ILE A CA 1
ATOM 2373 C C . ILE A 1 301 ? 24.746 -0.291 -35.819 1.00 78.25 301 ILE A C 1
ATOM 2375 O O . ILE A 1 301 ? 24.053 0.344 -35.030 1.00 78.25 301 ILE A O 1
ATOM 2379 N N . GLY A 1 302 ? 25.684 -1.147 -35.405 1.00 77.62 302 GLY A N 1
ATOM 2380 C CA . GLY A 1 302 ? 25.958 -1.387 -33.988 1.00 77.62 302 GLY A CA 1
ATOM 2381 C C . GLY A 1 302 ? 26.475 -0.137 -33.272 1.00 77.62 302 GLY A C 1
ATOM 2382 O O . GLY A 1 302 ? 26.059 0.142 -32.148 1.00 77.62 302 GLY A O 1
ATOM 2383 N N . LEU A 1 303 ? 27.324 0.657 -33.931 1.00 81.44 303 LEU A N 1
ATOM 2384 C CA . LEU A 1 303 ? 27.805 1.930 -33.395 1.00 81.44 303 LEU A CA 1
ATOM 2385 C C . LEU A 1 303 ? 26.664 2.948 -33.264 1.00 81.44 303 LEU A C 1
ATOM 2387 O O . LEU A 1 303 ? 26.564 3.604 -32.233 1.00 81.44 303 LEU A O 1
ATOM 2391 N N . LEU A 1 304 ? 25.779 3.035 -34.263 1.00 79.19 304 LEU A N 1
ATOM 2392 C CA . LEU A 1 304 ? 24.606 3.910 -34.227 1.00 79.19 304 LEU A CA 1
ATOM 2393 C C . LEU A 1 304 ? 23.639 3.506 -33.105 1.00 79.19 304 LEU A C 1
ATOM 2395 O O . LEU A 1 304 ? 23.190 4.359 -32.350 1.00 79.19 304 LEU A O 1
ATOM 2399 N N . ALA A 1 305 ? 23.376 2.207 -32.942 1.00 74.56 305 ALA A N 1
ATOM 2400 C CA . ALA A 1 305 ? 22.550 1.693 -31.852 1.00 74.56 305 ALA A CA 1
ATOM 2401 C C . ALA A 1 305 ? 23.172 1.989 -30.477 1.00 74.56 305 ALA A C 1
ATOM 2403 O O . ALA A 1 305 ? 22.470 2.382 -29.550 1.00 74.56 305 ALA A O 1
ATOM 2404 N N . THR A 1 306 ? 24.4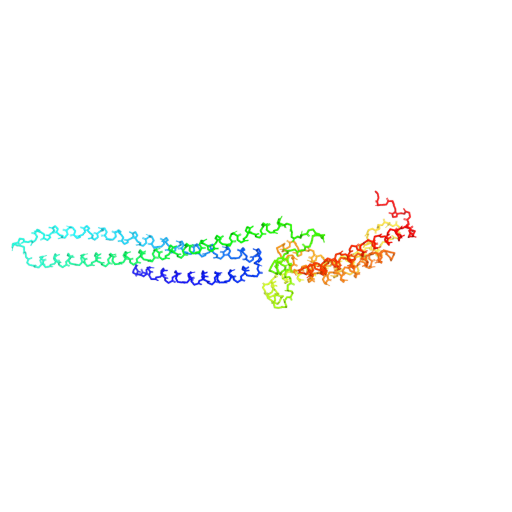96 1.856 -30.351 1.00 76.81 306 THR A N 1
ATOM 2405 C CA . THR A 1 306 ? 25.217 2.208 -29.116 1.00 76.81 306 THR A CA 1
ATOM 2406 C C . THR A 1 306 ? 25.126 3.708 -28.841 1.00 76.81 306 THR A C 1
ATOM 2408 O O . THR A 1 306 ? 24.864 4.105 -27.709 1.00 76.81 306 THR A O 1
ATOM 2411 N N . LEU A 1 307 ? 25.293 4.542 -29.872 1.00 78.00 307 LEU A N 1
ATOM 2412 C CA . LEU A 1 307 ? 25.155 5.992 -29.771 1.00 78.00 307 LEU A CA 1
ATOM 2413 C C . LEU A 1 307 ? 23.745 6.377 -29.316 1.00 78.00 307 LEU A C 1
ATOM 2415 O O . LEU A 1 307 ? 23.629 7.135 -28.362 1.00 78.00 307 LEU A O 1
ATOM 2419 N N . HIS A 1 308 ? 22.705 5.809 -29.931 1.00 76.56 308 HIS A N 1
ATOM 2420 C CA . HIS A 1 308 ? 21.307 6.024 -29.555 1.00 76.56 308 HIS A CA 1
ATOM 2421 C C . HIS A 1 308 ? 21.054 5.718 -28.072 1.00 76.56 308 HIS A C 1
ATOM 2423 O O . HIS A 1 308 ? 20.399 6.481 -27.368 1.00 76.56 308 HIS A O 1
ATOM 2429 N N . ILE A 1 309 ? 21.637 4.631 -27.558 1.00 70.81 309 ILE A N 1
ATOM 2430 C CA . ILE A 1 309 ? 21.539 4.282 -26.136 1.00 70.81 309 ILE A CA 1
ATOM 2431 C C . ILE A 1 309 ? 22.249 5.321 -25.269 1.00 70.81 309 ILE A C 1
ATOM 2433 O O . ILE A 1 309 ? 21.695 5.739 -24.260 1.00 70.81 309 ILE A O 1
ATOM 2437 N N . VAL A 1 310 ? 23.445 5.774 -25.659 1.00 71.38 310 VAL A N 1
ATOM 2438 C CA . VAL A 1 310 ? 24.146 6.854 -24.946 1.00 71.38 310 VAL A CA 1
ATOM 2439 C C . VAL A 1 310 ? 23.307 8.135 -24.942 1.00 71.38 310 VAL A C 1
ATOM 2441 O O . VAL A 1 310 ? 23.223 8.784 -23.905 1.00 71.38 310 VAL A O 1
ATOM 2444 N N . VAL A 1 311 ? 22.628 8.472 -26.044 1.00 69.81 311 VAL A N 1
ATOM 2445 C CA . VAL A 1 311 ? 21.682 9.603 -26.092 1.00 69.81 311 VAL A CA 1
ATOM 2446 C C . VAL A 1 311 ? 20.558 9.407 -25.078 1.00 69.81 311 VAL A C 1
ATOM 2448 O O . VAL A 1 311 ? 20.316 10.292 -24.261 1.00 69.81 311 VAL A O 1
ATOM 2451 N N . ALA A 1 312 ? 19.945 8.223 -25.063 1.00 65.31 312 ALA A N 1
ATOM 2452 C CA . ALA A 1 312 ? 18.892 7.870 -24.116 1.00 65.31 312 ALA A CA 1
ATOM 2453 C C . ALA A 1 312 ? 19.364 7.837 -22.647 1.00 65.31 312 ALA A C 1
ATOM 2455 O O . ALA A 1 312 ? 18.542 7.944 -21.749 1.00 65.31 312 ALA A O 1
ATOM 2456 N N . MET A 1 313 ? 20.668 7.700 -22.375 1.00 63.34 313 MET A N 1
ATOM 2457 C CA . MET A 1 313 ? 21.224 7.818 -21.017 1.00 63.34 313 MET A CA 1
ATOM 2458 C C . MET A 1 313 ? 21.493 9.256 -20.589 1.00 63.34 313 MET A C 1
ATOM 2460 O O . MET A 1 313 ? 21.532 9.548 -19.398 1.00 63.34 313 MET A O 1
ATOM 2464 N N . VAL A 1 314 ? 21.772 10.134 -21.550 1.00 64.00 314 VAL A N 1
ATOM 2465 C CA . VAL A 1 314 ? 22.128 11.538 -21.303 1.00 64.00 314 VAL A CA 1
ATOM 2466 C C . VAL A 1 314 ? 20.880 12.441 -21.346 1.00 64.00 314 VAL A C 1
ATOM 2468 O O . VAL A 1 314 ? 20.967 13.643 -21.077 1.00 64.00 314 VAL A O 1
ATOM 2471 N N . SER A 1 315 ? 19.705 11.859 -21.623 1.00 56.03 315 SER A N 1
ATOM 2472 C CA . SER A 1 315 ? 18.396 12.515 -21.557 1.00 56.03 315 SER A CA 1
ATOM 2473 C C . SER A 1 315 ? 18.188 13.162 -20.185 1.00 56.03 315 SER A C 1
ATOM 2475 O O . SER A 1 315 ? 18.252 12.491 -19.157 1.00 56.03 315 SER A O 1
ATOM 2477 N N . GLY A 1 316 ? 17.968 14.474 -20.168 1.00 56.41 316 GLY A N 1
ATOM 2478 C CA . GLY A 1 316 ? 17.910 15.290 -18.946 1.00 56.41 316 GLY A CA 1
ATOM 2479 C C . GLY A 1 316 ? 18.658 16.615 -19.067 1.00 56.41 316 GLY A C 1
ATOM 2480 O O . GLY A 1 316 ? 18.350 17.568 -18.362 1.00 56.41 316 GLY A O 1
ATOM 2481 N N . HIS A 1 317 ? 19.581 16.725 -20.025 1.00 61.94 317 HIS A N 1
ATOM 2482 C CA . HIS A 1 317 ? 20.150 18.007 -20.437 1.00 61.94 317 HIS A CA 1
ATOM 2483 C C . HIS A 1 317 ? 19.708 18.314 -21.865 1.00 61.94 317 HIS A C 1
ATOM 2485 O O . HIS A 1 317 ? 20.323 17.842 -22.822 1.00 61.94 317 HIS A O 1
ATOM 2491 N N . SER A 1 318 ? 18.669 19.140 -22.018 1.00 66.19 318 SER A N 1
ATOM 2492 C CA . SER A 1 318 ? 18.035 19.429 -23.316 1.00 66.19 318 SER A CA 1
ATOM 2493 C C . SER A 1 318 ? 19.024 19.897 -24.393 1.00 66.19 318 SER A C 1
ATOM 2495 O O . SER A 1 318 ? 18.894 19.538 -25.563 1.00 66.19 318 SER A O 1
ATOM 2497 N N . GLY A 1 319 ? 20.065 20.648 -24.016 1.00 72.19 319 GLY A N 1
ATOM 2498 C CA . GLY A 1 319 ? 21.135 21.053 -24.931 1.00 72.19 319 GLY A CA 1
ATOM 2499 C C . GLY A 1 319 ? 22.011 19.890 -25.416 1.00 72.19 319 GLY A C 1
ATOM 2500 O O . GLY A 1 319 ? 22.324 19.813 -26.605 1.00 72.19 319 GLY A O 1
ATOM 2501 N N . VAL A 1 320 ? 22.382 18.972 -24.518 1.00 72.25 320 VAL A N 1
ATOM 2502 C CA . VAL A 1 320 ? 23.225 17.810 -24.849 1.00 72.25 320 VAL A CA 1
ATOM 2503 C C . VAL A 1 320 ? 22.435 16.798 -25.668 1.00 72.25 320 VAL A C 1
ATOM 2505 O O . VAL A 1 320 ? 22.945 16.281 -26.656 1.00 72.25 320 VAL A O 1
ATOM 2508 N N . GLU A 1 321 ? 21.171 16.580 -25.319 1.00 69.56 321 GLU A N 1
ATOM 2509 C CA . GLU A 1 321 ? 20.269 15.697 -26.051 1.00 69.56 321 GLU A CA 1
ATOM 2510 C C . GLU A 1 321 ? 20.034 16.184 -27.485 1.00 69.56 321 GLU A C 1
ATOM 2512 O O . GLU A 1 321 ? 20.206 15.418 -28.428 1.00 69.56 321 GLU A O 1
ATOM 2517 N N . ARG A 1 322 ? 19.752 17.480 -27.684 1.00 76.62 322 ARG A N 1
ATOM 2518 C CA . ARG A 1 322 ? 19.618 18.070 -29.030 1.00 76.62 322 ARG A CA 1
ATOM 2519 C C . ARG A 1 322 ? 20.897 17.917 -29.852 1.00 76.62 322 ARG A C 1
ATOM 2521 O O . ARG A 1 322 ? 20.826 17.594 -31.036 1.00 76.62 322 ARG A O 1
ATOM 2528 N N . ALA A 1 323 ? 22.062 18.138 -29.239 1.00 80.38 323 ALA A N 1
ATOM 2529 C CA . ALA A 1 323 ? 23.346 17.957 -29.910 1.00 80.38 323 ALA A CA 1
ATOM 2530 C C . ALA A 1 323 ? 23.580 16.488 -30.293 1.00 80.38 323 ALA A C 1
ATOM 2532 O O . ALA A 1 323 ? 23.971 16.204 -31.424 1.00 80.38 323 ALA A O 1
ATOM 2533 N N . LEU A 1 324 ? 23.294 15.555 -29.385 1.00 78.75 324 LEU A N 1
ATOM 2534 C CA . LEU A 1 324 ? 23.436 14.122 -29.616 1.00 78.75 324 LEU A CA 1
ATOM 2535 C C . LEU A 1 324 ? 22.451 13.597 -30.667 1.00 78.75 324 LEU A C 1
ATOM 2537 O O . LEU A 1 324 ? 22.873 12.848 -31.541 1.00 78.75 324 LEU A O 1
ATOM 2541 N N . LEU A 1 325 ? 21.195 14.049 -30.664 1.00 77.31 325 LEU A N 1
ATOM 2542 C CA . LEU A 1 325 ? 20.205 13.723 -31.696 1.00 77.31 325 LEU A CA 1
ATOM 2543 C C . LEU A 1 325 ? 20.615 14.258 -33.071 1.00 77.31 325 LEU A C 1
ATOM 2545 O O . LEU A 1 325 ? 20.442 13.573 -34.076 1.00 77.31 325 LEU A O 1
ATOM 2549 N N . LEU A 1 326 ? 21.191 15.463 -33.142 1.00 85.00 326 LEU A N 1
ATOM 2550 C CA . LEU A 1 326 ? 21.745 15.988 -34.393 1.00 85.00 326 LEU A CA 1
ATOM 2551 C C . LEU A 1 326 ? 22.923 15.139 -34.879 1.00 85.00 326 LEU A C 1
ATOM 2553 O O . LEU A 1 326 ? 22.988 14.811 -36.063 1.00 85.00 326 LEU A O 1
ATOM 2557 N N . ILE A 1 327 ? 23.831 14.751 -33.980 1.00 85.62 327 ILE A N 1
ATOM 2558 C CA . ILE A 1 327 ? 24.952 13.859 -34.305 1.00 85.62 327 ILE A CA 1
ATOM 2559 C C . ILE A 1 327 ? 24.431 12.499 -34.779 1.00 85.62 327 ILE A C 1
ATOM 2561 O O . ILE A 1 327 ? 24.931 11.977 -35.776 1.00 85.62 327 ILE A O 1
ATOM 2565 N N . GLU A 1 328 ? 23.422 11.941 -34.114 1.00 83.12 328 GLU A N 1
ATOM 2566 C CA . GLU A 1 328 ? 22.781 10.684 -34.490 1.00 83.12 328 GLU A CA 1
ATOM 2567 C C . GLU A 1 328 ? 22.134 10.792 -35.874 1.00 83.12 328 GLU A C 1
ATOM 2569 O O . GLU A 1 328 ? 22.409 9.961 -36.737 1.00 83.12 328 GLU A O 1
ATOM 2574 N N . LEU A 1 329 ? 21.364 11.852 -36.136 1.00 86.50 329 LEU A N 1
ATOM 2575 C CA . LEU A 1 329 ? 20.708 12.087 -37.423 1.00 86.50 329 LEU A CA 1
ATOM 2576 C C . LEU A 1 329 ? 21.725 12.239 -38.561 1.00 86.50 329 LEU A C 1
ATOM 2578 O O . LEU A 1 329 ? 21.556 11.654 -39.635 1.00 86.50 329 LEU A O 1
ATOM 2582 N N . VAL A 1 330 ? 22.798 13.000 -38.332 1.00 89.56 330 VAL A N 1
ATOM 2583 C CA . VAL A 1 330 ? 23.886 13.174 -39.303 1.00 89.56 330 VAL A CA 1
ATOM 2584 C C . VAL A 1 330 ? 24.610 11.848 -39.536 1.00 89.56 330 VAL A C 1
ATOM 2586 O O . VAL A 1 330 ? 24.849 11.484 -40.688 1.00 89.56 330 VAL A O 1
ATOM 2589 N N . SER A 1 331 ? 24.901 11.092 -38.476 1.00 84.94 331 SER A N 1
ATOM 2590 C CA . SER A 1 331 ? 25.573 9.788 -38.559 1.00 84.94 331 SER A CA 1
ATOM 2591 C C . SER A 1 331 ? 24.715 8.751 -39.282 1.00 84.94 331 SER A C 1
ATOM 2593 O O . SER A 1 331 ? 25.216 8.036 -40.148 1.00 84.94 331 SER A O 1
ATOM 2595 N N . ALA A 1 332 ? 23.414 8.709 -38.996 1.00 81.88 332 ALA A N 1
ATOM 2596 C CA . ALA A 1 332 ? 22.452 7.841 -39.663 1.00 81.88 332 ALA A CA 1
ATOM 2597 C C . ALA A 1 332 ? 22.319 8.202 -41.148 1.00 81.88 332 ALA A C 1
ATOM 2599 O O . ALA A 1 332 ? 22.343 7.320 -42.009 1.00 81.88 332 ALA A O 1
ATOM 2600 N N . SER A 1 333 ? 22.252 9.498 -41.469 1.00 88.31 333 SER A N 1
ATOM 2601 C CA . SER A 1 333 ? 22.180 9.988 -42.851 1.00 88.31 333 SER A CA 1
ATOM 2602 C C . SER A 1 333 ? 23.450 9.644 -43.633 1.00 88.31 333 SER A C 1
ATOM 2604 O O . SER A 1 333 ? 23.375 9.091 -44.731 1.00 88.31 333 SER A O 1
ATOM 2606 N N . ALA A 1 334 ? 24.625 9.901 -43.052 1.00 88.19 334 ALA A N 1
ATOM 2607 C CA . ALA A 1 334 ? 25.913 9.558 -43.646 1.00 88.19 334 ALA A CA 1
ATOM 2608 C C . ALA A 1 334 ? 26.067 8.041 -43.827 1.00 88.19 334 ALA A C 1
ATOM 2610 O O . ALA A 1 334 ? 26.459 7.588 -44.903 1.00 88.19 334 ALA A O 1
ATOM 2611 N N . GLY A 1 335 ? 25.696 7.256 -42.811 1.00 82.25 335 GLY A N 1
ATOM 2612 C CA . GLY A 1 335 ? 25.688 5.796 -42.855 1.00 82.25 335 GLY A CA 1
ATOM 2613 C C . GLY A 1 335 ? 24.756 5.251 -43.936 1.00 82.25 335 GLY A C 1
ATOM 2614 O O . GLY A 1 335 ? 25.140 4.343 -44.666 1.00 82.25 335 GLY A O 1
ATOM 2615 N N . THR A 1 336 ? 23.581 5.857 -44.115 1.00 84.31 336 THR A N 1
ATOM 2616 C CA . THR A 1 336 ? 22.623 5.490 -45.169 1.00 84.31 336 THR A CA 1
ATOM 2617 C C . THR A 1 336 ? 23.176 5.799 -46.559 1.00 84.31 336 THR A C 1
ATOM 2619 O O . THR A 1 336 ? 23.160 4.935 -47.433 1.00 84.31 336 THR A O 1
ATOM 2622 N N . ILE A 1 337 ? 23.728 7.000 -46.774 1.00 88.88 337 ILE A N 1
ATOM 2623 C CA . ILE A 1 337 ? 24.354 7.379 -48.053 1.00 88.88 337 ILE A CA 1
ATOM 2624 C C . ILE A 1 337 ? 25.518 6.440 -48.379 1.00 88.88 337 ILE A C 1
ATOM 2626 O O . ILE A 1 337 ? 25.651 5.980 -49.516 1.00 88.88 337 ILE A O 1
ATOM 2630 N N . TRP A 1 338 ? 26.355 6.145 -47.384 1.00 88.62 338 TRP A N 1
ATOM 2631 C CA . TRP A 1 338 ? 27.457 5.204 -47.529 1.00 88.62 338 TRP A CA 1
ATOM 2632 C C . TRP A 1 338 ? 26.952 3.799 -47.864 1.00 88.62 338 TRP A C 1
ATOM 2634 O O . TRP A 1 338 ? 27.443 3.208 -48.819 1.00 88.62 338 TRP A O 1
ATOM 2644 N N . ALA A 1 339 ? 25.936 3.295 -47.160 1.00 79.31 339 ALA A N 1
ATOM 2645 C CA . ALA A 1 339 ? 25.346 1.984 -47.413 1.00 79.31 339 ALA A CA 1
ATOM 2646 C C . ALA A 1 339 ? 24.758 1.882 -48.829 1.00 79.31 339 ALA A C 1
ATOM 2648 O O . ALA A 1 339 ? 24.973 0.881 -49.505 1.00 79.31 339 ALA A O 1
ATOM 2649 N N . ILE A 1 340 ? 24.077 2.926 -49.313 1.00 84.00 340 ILE A N 1
ATOM 2650 C CA . ILE A 1 340 ? 23.539 2.983 -50.681 1.00 84.00 340 ILE A CA 1
ATOM 2651 C C . ILE A 1 340 ? 24.668 2.922 -51.715 1.00 84.00 340 ILE A C 1
ATOM 2653 O O . ILE A 1 340 ? 24.578 2.160 -52.678 1.00 84.00 340 ILE A O 1
ATOM 2657 N N . ARG A 1 341 ? 25.740 3.705 -51.527 1.00 85.00 341 ARG A N 1
ATOM 2658 C CA . ARG A 1 341 ? 26.916 3.672 -52.416 1.00 85.00 341 ARG A CA 1
ATOM 2659 C C . ARG A 1 341 ? 27.588 2.306 -52.387 1.00 85.00 341 ARG A C 1
ATOM 2661 O O . ARG A 1 341 ? 27.821 1.712 -53.430 1.00 85.00 341 ARG A O 1
ATOM 2668 N N . PHE A 1 342 ? 27.798 1.773 -51.192 1.00 80.69 342 PHE A N 1
ATOM 2669 C CA . PHE A 1 342 ? 28.392 0.466 -50.986 1.00 80.69 342 PHE A CA 1
ATOM 2670 C C . PHE A 1 342 ? 27.586 -0.653 -51.655 1.00 80.69 342 PHE A C 1
ATOM 2672 O O . PHE A 1 342 ? 28.165 -1.477 -52.344 1.00 80.69 342 PHE A O 1
ATOM 2679 N N . LEU A 1 343 ? 26.258 -0.670 -51.517 1.00 78.56 343 LEU A N 1
ATOM 2680 C CA . LEU A 1 343 ? 25.391 -1.661 -52.168 1.00 78.56 343 LEU A CA 1
ATOM 2681 C C . LEU A 1 343 ? 25.358 -1.522 -53.696 1.00 78.56 343 LEU A C 1
ATOM 2683 O O . LEU A 1 343 ? 25.059 -2.493 -54.391 1.00 78.56 343 LEU A O 1
ATOM 2687 N N . ARG A 1 344 ? 25.634 -0.322 -54.214 1.00 80.94 344 ARG A N 1
ATOM 2688 C CA . ARG A 1 344 ? 25.730 -0.058 -55.652 1.00 80.94 344 ARG A CA 1
ATOM 2689 C C . ARG A 1 344 ? 27.057 -0.544 -56.235 1.00 80.94 344 ARG A C 1
ATOM 2691 O O . ARG A 1 344 ? 27.049 -1.078 -57.341 1.00 80.94 344 ARG A O 1
ATOM 2698 N N . ASP A 1 345 ? 28.148 -0.358 -55.496 1.00 78.81 345 ASP A N 1
ATOM 2699 C CA . ASP A 1 345 ? 29.511 -0.689 -55.929 1.00 78.81 345 ASP A CA 1
ATOM 2700 C C . ASP A 1 345 ? 29.898 -2.137 -55.599 1.00 78.81 345 ASP A C 1
ATOM 2702 O O . ASP A 1 345 ? 30.712 -2.747 -56.292 1.00 78.81 345 ASP A O 1
ATOM 2706 N N . ALA A 1 346 ? 29.312 -2.711 -54.546 1.00 74.25 346 ALA A N 1
ATOM 2707 C CA . ALA A 1 346 ? 29.448 -4.122 -54.246 1.00 74.25 346 ALA A CA 1
ATOM 2708 C C . ALA A 1 346 ? 28.772 -4.912 -55.366 1.00 74.25 346 ALA A C 1
ATOM 2710 O O . ALA A 1 346 ? 27.557 -4.830 -55.566 1.00 74.25 346 ALA A O 1
ATOM 2711 N N . ASP A 1 347 ? 29.564 -5.698 -56.089 1.00 65.25 347 ASP A N 1
ATOM 2712 C CA . ASP A 1 347 ? 29.083 -6.600 -57.128 1.00 65.25 347 ASP A CA 1
ATOM 2713 C C . ASP A 1 347 ? 28.355 -7.773 -56.449 1.00 65.25 347 ASP A C 1
ATOM 2715 O O . ASP A 1 347 ? 28.890 -8.864 -56.243 1.00 65.25 347 ASP A O 1
ATOM 2719 N N . VAL A 1 348 ? 27.144 -7.495 -55.950 1.00 60.97 348 VAL A N 1
ATOM 2720 C CA . VAL A 1 348 ? 26.336 -8.455 -55.203 1.00 60.97 348 VAL A CA 1
ATOM 2721 C C . VAL A 1 348 ? 26.023 -9.605 -56.158 1.00 60.97 348 VAL A C 1
ATOM 2723 O O . VAL A 1 348 ? 25.353 -9.375 -57.174 1.00 60.97 348 VAL A O 1
ATOM 2726 N N . PRO A 1 349 ? 26.465 -10.841 -55.855 1.00 61.81 349 PRO A N 1
ATOM 2727 C CA . PRO A 1 349 ? 26.247 -11.985 -56.725 1.00 61.81 349 PRO A CA 1
ATOM 2728 C C . PRO A 1 349 ? 24.770 -12.072 -57.114 1.00 61.81 349 PRO A C 1
ATOM 2730 O O . PRO A 1 349 ? 23.901 -12.006 -56.241 1.00 61.81 349 PRO A O 1
ATOM 2733 N N . LYS A 1 350 ? 24.471 -12.250 -58.412 1.00 57.88 350 LYS A N 1
ATOM 2734 C CA . LYS A 1 350 ? 23.096 -12.294 -58.970 1.00 57.88 350 LYS A CA 1
ATOM 2735 C C . LYS A 1 350 ? 22.112 -13.159 -58.161 1.00 57.88 350 LYS A C 1
ATOM 2737 O O . LYS A 1 350 ? 20.920 -12.880 -58.167 1.00 57.88 350 LYS A O 1
ATOM 2742 N N . ARG A 1 351 ? 22.614 -14.166 -57.440 1.00 54.16 351 ARG A N 1
ATOM 2743 C CA . ARG A 1 351 ? 21.850 -15.080 -56.578 1.00 54.16 351 ARG A CA 1
ATOM 2744 C C . ARG A 1 351 ? 21.250 -14.414 -55.328 1.00 54.16 351 ARG A C 1
ATOM 2746 O O . ARG A 1 351 ? 20.139 -14.761 -54.959 1.00 54.16 351 ARG A O 1
ATOM 2753 N N . MET A 1 352 ? 21.916 -13.432 -54.709 1.00 54.06 352 MET A N 1
ATOM 2754 C CA . MET A 1 352 ? 21.346 -12.689 -53.567 1.00 54.06 352 MET A CA 1
ATOM 2755 C C . MET A 1 352 ? 20.258 -11.696 -54.000 1.00 54.06 352 MET A C 1
ATOM 2757 O O . MET A 1 352 ? 19.320 -11.458 -53.249 1.00 54.06 352 MET A O 1
ATOM 2761 N N . ARG A 1 353 ? 20.331 -11.160 -55.228 1.00 56.34 353 ARG A N 1
ATOM 2762 C CA . ARG A 1 353 ? 19.289 -10.265 -55.768 1.00 56.34 353 ARG A CA 1
ATOM 2763 C C . ARG A 1 353 ? 17.949 -10.970 -56.016 1.00 56.34 353 ARG A C 1
ATOM 2765 O O . ARG A 1 353 ? 16.934 -10.292 -56.081 1.00 56.34 353 ARG A O 1
ATOM 2772 N N . GLN A 1 354 ? 17.945 -12.298 -56.157 1.00 52.62 354 GLN A N 1
ATOM 2773 C CA . GLN A 1 354 ? 16.744 -13.086 -56.459 1.00 52.62 354 GLN A CA 1
ATOM 2774 C C . GLN A 1 354 ? 15.970 -13.564 -55.219 1.00 52.62 354 GLN A C 1
ATOM 2776 O O . GLN A 1 354 ? 14.836 -13.991 -55.373 1.00 52.62 354 GLN A O 1
ATOM 2781 N N . GLY A 1 355 ? 16.550 -13.504 -54.013 1.00 45.19 355 GLY A N 1
ATOM 2782 C CA . GLY A 1 355 ? 15.893 -13.950 -52.771 1.00 45.19 355 GLY A CA 1
ATOM 2783 C C . GLY A 1 355 ? 15.334 -12.830 -51.885 1.00 45.19 355 GLY A C 1
ATOM 2784 O O . GLY A 1 355 ? 14.837 -13.114 -50.802 1.00 45.19 355 GLY A O 1
ATOM 2785 N N . LEU A 1 356 ? 15.469 -11.569 -52.305 1.00 42.00 356 LEU A N 1
ATOM 2786 C CA . LEU A 1 356 ? 15.094 -10.371 -51.535 1.00 42.00 356 LEU A CA 1
ATOM 2787 C C . LEU A 1 356 ? 13.833 -9.665 -52.072 1.00 42.00 356 LEU A C 1
ATOM 2789 O O . LEU A 1 356 ? 13.505 -8.585 -51.585 1.00 42.00 356 LEU A O 1
ATOM 2793 N N . TRP A 1 357 ? 13.149 -10.270 -53.049 1.00 38.81 357 TRP A N 1
ATOM 2794 C CA . TRP A 1 357 ? 11.874 -9.813 -53.609 1.00 38.81 357 TRP A CA 1
ATOM 2795 C C . TRP A 1 357 ? 10.798 -10.877 -53.450 1.00 38.81 357 TRP A C 1
ATOM 2797 O O . TRP A 1 357 ? 11.112 -12.056 -53.738 1.00 38.81 357 TRP A O 1
#

Sequence (357 aa):
MSVLNVAAEVSKALDEIEAAGQKLQAEFTALEARRAMTSELNSFHVQLEVLDGRVKRQIDKLSVYAGDLEALASRNNEDIDVWTRAMRTVRDASIPQPVRDRTTSILKGATAAREELNEKLNEVLEVQSRALDVRDRVQLAEQAVTMARRAQVKSLLERQDSPLWAPDVKSEDEARSGGYDIHFSWPAVARYLKAERGLLLLHLFLFLALGWVCTRARATLAARVEKRQPDGNVHWEDGAAETLHHPWAAALMLTIVSVRVVDPERVVDMILLTWIVVVPVWFIILKGIVPAIFRNLLLGIGLLATLHIVVAMVSGHSGVERALLLIELVSASAGTIWAIRFLRDADVPKRMRQGLW

Secondary structure (DSSP, 8-state):
--GGGHHHHHHHHHHHHHHHHHHHHHHHHHHHTT---HHHHHHHHHHHHHHHHHHHHHHHHHHHHHHHHHHHHHHHHHHHHHHHHHHHHTTSTTS-HHHHHHHHHHHHHHHHHHHHHHHHHHHHHHHHHHHHHHHHHHHHHHHHHHHHHHHHHHHHHS--S--TTS-----HHHHHHSS------HHHHHHHHHHTHHHHHHHHHHHHHHHHHHHHHHHHHHHHHHT--TT---HHHHHHHHHTTSHHHHHHHHHHHHHHHH-SSSHHHHHHHHHHHHHHHHHHHHHHHS-GGGHHHHHHHHHHHHHHHHHHHHTT-HHHHHHHHHHHHHHHHHHHHHHHHHHHHS---HHHHTS--

Solvent-accessible surface area (backbone atoms only — not comparable to full-atom values): 19895 Å² total; per-residue (Å²): 129,70,81,90,45,54,62,60,54,44,49,55,52,48,53,54,49,49,54,52,49,53,51,51,50,54,53,48,55,60,29,62,78,68,63,63,52,73,68,55,50,52,53,50,50,54,52,41,52,54,48,46,59,49,44,51,52,47,49,55,52,49,51,54,51,48,53,55,50,51,53,49,46,52,52,43,50,54,50,41,54,52,43,53,54,49,51,65,63,49,65,48,86,89,49,61,65,72,60,45,54,51,47,52,51,50,42,52,48,40,54,51,52,47,51,53,46,50,52,53,49,50,55,43,51,54,50,47,54,50,46,50,56,52,40,53,54,45,51,52,50,45,51,50,49,51,50,53,52,52,50,51,58,49,58,72,72,45,77,88,65,74,58,95,85,55,82,82,85,60,52,74,70,52,44,71,63,69,21,68,82,73,72,87,43,70,70,59,53,54,49,45,57,62,73,43,42,68,60,52,50,51,50,52,50,48,25,53,51,38,22,51,50,32,46,51,50,36,54,56,48,51,59,51,60,73,71,53,69,96,84,69,92,57,74,64,57,60,57,51,51,47,54,36,72,43,20,56,53,51,15,47,52,54,41,58,62,44,43,56,75,76,44,68,89,57,48,75,75,48,45,57,65,46,48,70,54,43,53,61,45,50,52,63,54,45,63,65,67,42,57,79,85,50,46,63,59,52,50,51,52,52,50,50,55,50,48,52,50,52,40,68,63,51,34,48,39,72,72,61,34,53,52,44,51,50,51,48,52,52,50,52,51,50,50,48,56,48,49,54,51,47,63,68,69,46,83,69,56,74,71,66,70,64,73,76,112

Nearest PDB structures (foldseek):
  6h2d-assembly1_P  TM=6.692E-01  e=2.554E+00  Aeromonas hydrophila subsp. hydrophila AL09-71
  3k29-assembly1_A  TM=6.941E-01  e=6.569E+00  Chlamydia trachomatis
  8auc-assembly3_A  TM=3.114E-01  e=2.672E+00  Corynebacterium glutamicum ATCC 13032
  8auc-assembly3_B  TM=3.139E-01  e=8.604E+00  Corynebacterium glutamicum ATCC 13032

pLDDT: mean 81.33, std 15.41, range [38.81, 98.25]

Radius of gyration: 38.36 Å; Cα contacts (8 Å, |Δi|>4): 187; chains: 1; bounding box: 76×66×119 Å

Foldseek 3Di:
DPLVCLLVVLLVLLVVLLVVLVVLVVVVVVCVVVPHALVRLVVSLVSLVVSLVSLVVSLVSLVVSLVVLVVVLVVLVVVLVVLVVVLVVCPDPPHDPVVNVVSVVVNVVSVVVNVVSVVVSVSSVVSNVSSVVSNVSSVVSSVVSVVSSVVVVVCVVPPLDDPLPDDPPDDPVSLQVSAPPLPPDPVVVVVCCVVCVVVVVVLVVQLVVQLVVLQVVLVVLVVVVVPDDPPDDPPVSVLSNQLSVCSSLVSLVVSLVCVCVVDVSCCVNVVVVSLVVNLVSVLVRVVRNPPPLCNVLVVLVSVLVVLVVVLSVVGSNSVVNSVSVVVSVVSVVVSVVVVVVSVVPPPPPPVVVVPPD